Protein AF-A0A662TFU6-F1 (afdb_monomer)

Solvent-accessible surface area (backbone atoms only — not comparable to full-atom values): 12868 Å² total; per-residue (Å²): 128,84,80,65,47,38,32,38,41,35,42,31,21,65,51,46,13,45,71,91,38,74,67,38,68,37,62,70,53,51,46,50,51,31,47,53,54,47,56,49,43,68,77,38,72,54,52,43,51,40,39,29,27,38,39,29,9,38,25,53,54,37,37,59,76,36,47,31,88,71,14,56,83,51,72,62,22,49,52,31,50,54,54,26,48,51,37,34,50,53,52,53,51,57,52,47,53,44,30,43,74,62,70,41,59,65,42,80,46,66,40,50,80,25,34,36,34,66,98,53,82,42,75,76,31,58,66,59,56,51,51,39,45,74,73,69,31,27,37,32,38,43,22,38,57,22,49,21,80,88,34,58,30,38,76,42,48,38,56,56,54,47,37,56,49,40,70,74,66,62,44,84,45,77,47,80,46,59,82,59,101,68,54,71,45,76,57,95,90,39,84,42,78,54,90,75,80,52,68,70,58,47,55,54,48,57,75,70,55,71,88,73,84,89,72,54,101,74,50,48,68,64,43,46,50,51,36,49,49,56,41,49,68,70,74,110

Radius of gyration: 17.8 Å; Cα contacts (8 Å, |Δi|>4): 388; chains: 1; bounding box: 42×49×48 Å

Secondary structure (DSSP, 8-state):
----EEEEEEE-HHHHS-TTSTT---HHHHHHHHHHHHHHHHH-TTEEEEEEE--HHHHHHHHHHTTGGG---SHHHHHHHHHHHHHHHHHHHHHHHHHHHHT--EEE--GGGTEEESSSEEE--HHHHHHHHHTT-EEEEE-EEEEETTTEEEEE-HHHHHHHHHHHH--SEEEEE-SSSSEEEEETTEEEEES---HHHHHHHHHH----TTS-TT-HHHHHHHHHHHHHHHH-

Sequence (236 aa):
MRSNILKIVKLGGSVISDKSKPFSFRTKVVQRIAYEIREYLKAFPQCSLIMVHGGGSFGHPLVKEYNLQKGLADEKSLEGASLTNNAMRELCMKISKILIKAGLHVFPLQTSALFMREYGTKFIGAKIVKETISKGFIPLLHGDLILDSATGVSVLSGDEIIVHLASTFKPLETLFIVDVDGIYVNIDGKRKWLHKITLRELDNLISYMEPIEGYDVTGGMLYKLSQVRELLKICE

Structure (mmCIF, N/CA/C/O backbone):
data_AF-A0A662TFU6-F1
#
_entry.id   AF-A0A662TFU6-F1
#
loop_
_atom_site.group_PDB
_atom_site.id
_atom_site.type_symbol
_atom_site.label_atom_id
_atom_site.label_alt_id
_atom_site.label_comp_id
_atom_site.label_asym_id
_atom_site.label_entity_id
_atom_site.label_seq_id
_atom_site.pdbx_PDB_ins_code
_atom_site.Cartn_x
_atom_site.Cartn_y
_atom_site.Cartn_z
_atom_site.occupancy
_atom_site.B_iso_or_equiv
_atom_site.auth_seq_id
_atom_site.auth_comp_id
_atom_site.auth_asym_id
_atom_site.auth_atom_id
_atom_site.pdbx_PDB_model_num
ATOM 1 N N . MET A 1 1 ? -7.054 8.676 28.216 1.00 42.22 1 MET A N 1
ATOM 2 C CA . MET A 1 1 ? -7.313 8.492 26.770 1.00 42.22 1 MET A CA 1
ATOM 3 C C . MET A 1 1 ? -7.736 7.047 26.581 1.00 42.22 1 MET A C 1
ATOM 5 O O . MET A 1 1 ? -7.014 6.184 27.060 1.00 42.22 1 MET A O 1
ATOM 9 N N . ARG A 1 2 ? -8.920 6.768 26.014 1.00 45.12 2 ARG A N 1
ATOM 10 C CA . ARG A 1 2 ? -9.312 5.377 25.720 1.00 45.12 2 ARG A CA 1
ATOM 11 C C . ARG A 1 2 ? -8.257 4.787 24.779 1.00 45.12 2 ARG A C 1
ATOM 13 O O . ARG A 1 2 ? -7.846 5.468 23.844 1.00 45.12 2 ARG A O 1
ATOM 20 N N . SER A 1 3 ? -7.766 3.588 25.073 1.00 56.66 3 SER A N 1
ATOM 21 C CA . SER A 1 3 ? -6.808 2.887 24.221 1.00 56.66 3 SER A CA 1
ATOM 22 C C . SER A 1 3 ? -7.448 2.649 22.851 1.00 56.66 3 SER A C 1
ATOM 24 O O . SER A 1 3 ? -8.374 1.850 22.727 1.00 56.66 3 SER A O 1
ATOM 26 N N . ASN A 1 4 ? -6.999 3.379 21.827 1.00 82.81 4 ASN A N 1
ATOM 27 C CA . ASN A 1 4 ? -7.456 3.142 20.460 1.00 82.81 4 ASN A CA 1
ATOM 28 C C . ASN A 1 4 ? -6.895 1.805 19.972 1.00 82.81 4 ASN A C 1
ATOM 30 O O . ASN A 1 4 ? -5.685 1.584 19.996 1.00 82.81 4 ASN A O 1
ATOM 34 N N . ILE A 1 5 ? -7.779 0.921 19.513 1.00 93.81 5 ILE A N 1
ATOM 35 C CA . ILE A 1 5 ? -7.404 -0.351 18.895 1.00 93.81 5 ILE A CA 1
ATOM 36 C C . ILE A 1 5 ? -7.012 -0.058 17.450 1.00 93.81 5 ILE A C 1
ATOM 38 O O . ILE A 1 5 ? -7.870 0.252 16.624 1.00 93.81 5 ILE A O 1
ATOM 42 N N . LEU A 1 6 ? -5.723 -0.153 17.134 1.00 96.62 6 LEU A N 1
ATOM 43 C CA . LEU A 1 6 ? -5.235 0.043 15.773 1.00 96.62 6 LEU A CA 1
ATOM 44 C C . LEU A 1 6 ? -5.322 -1.259 14.972 1.00 96.62 6 LEU A C 1
ATOM 46 O O . LEU A 1 6 ? -4.864 -2.302 15.437 1.00 96.62 6 LEU A O 1
ATOM 50 N N . LYS A 1 7 ? -5.848 -1.189 13.750 1.00 97.56 7 LYS A N 1
ATOM 51 C CA . LYS A 1 7 ? -5.753 -2.266 12.754 1.00 97.56 7 LYS A CA 1
ATOM 52 C C . LYS A 1 7 ? -5.193 -1.737 11.437 1.00 97.56 7 LYS A C 1
ATOM 54 O O . LYS A 1 7 ? -5.308 -0.548 11.137 1.00 97.56 7 LYS A O 1
ATOM 59 N N . ILE A 1 8 ? -4.609 -2.623 10.637 1.00 98.19 8 ILE A N 1
ATOM 60 C CA . ILE A 1 8 ? -4.168 -2.311 9.271 1.00 98.19 8 ILE A CA 1
ATOM 61 C C . ILE A 1 8 ? -5.018 -3.102 8.282 1.00 98.19 8 ILE A C 1
ATOM 63 O O . ILE A 1 8 ? -5.228 -4.296 8.467 1.00 98.19 8 ILE A O 1
ATOM 67 N N . VAL A 1 9 ? -5.504 -2.456 7.222 1.00 98.00 9 VAL A N 1
ATOM 68 C CA . VAL A 1 9 ? -6.287 -3.113 6.164 1.00 98.00 9 VAL A CA 1
ATOM 69 C C . VAL A 1 9 ? -5.618 -2.897 4.815 1.00 98.00 9 VAL A C 1
ATOM 71 O O . VAL A 1 9 ? -5.410 -1.759 4.391 1.00 98.00 9 VAL A O 1
ATOM 74 N N . LYS A 1 10 ? -5.335 -3.992 4.109 1.00 97.44 10 LYS A N 1
ATOM 75 C CA . LYS A 1 10 ? -4.848 -3.981 2.733 1.00 97.44 10 LYS A CA 1
ATOM 76 C C . LYS A 1 10 ? -5.961 -4.265 1.741 1.00 97.44 10 LYS A C 1
ATOM 78 O O . LYS A 1 10 ? -6.572 -5.326 1.797 1.00 97.44 10 LYS A O 1
ATOM 83 N N . LEU A 1 11 ? -6.121 -3.403 0.746 1.00 97.38 11 LEU A N 1
ATOM 84 C CA . LEU A 1 11 ? -6.895 -3.694 -0.457 1.00 97.38 11 LEU A CA 1
ATOM 85 C C . LEU A 1 11 ? -5.972 -4.243 -1.550 1.00 97.38 11 LEU A C 1
ATOM 87 O O . LEU A 1 11 ? -5.126 -3.529 -2.096 1.00 97.38 11 LEU A O 1
ATOM 91 N N . GL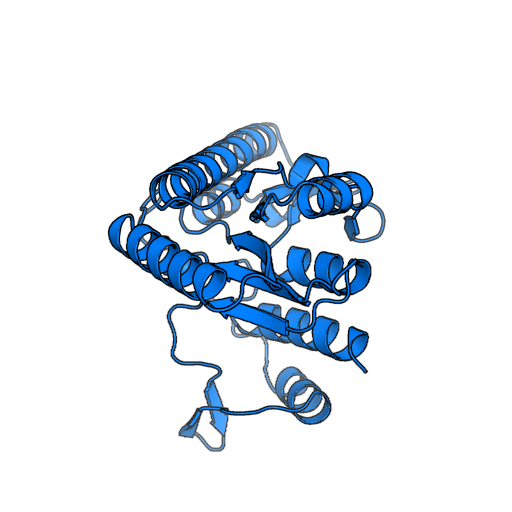Y A 1 12 ? -6.116 -5.524 -1.880 1.00 94.44 12 GLY A N 1
ATOM 92 C CA . GLY A 1 12 ? -5.386 -6.160 -2.971 1.00 94.44 12 GLY A CA 1
ATOM 93 C C . GLY A 1 12 ? -5.674 -5.494 -4.319 1.00 94.44 12 GLY A C 1
ATOM 94 O O . GLY A 1 12 ? -6.806 -5.117 -4.616 1.00 94.44 12 GLY A O 1
ATOM 95 N N . GLY A 1 13 ? -4.650 -5.380 -5.171 1.00 93.31 13 GLY A N 1
ATOM 96 C CA . GLY A 1 13 ? -4.793 -4.785 -6.506 1.00 93.31 13 GLY A CA 1
ATOM 97 C C . GLY A 1 13 ? -5.852 -5.485 -7.370 1.00 93.31 13 GLY A C 1
ATOM 98 O O . GLY A 1 13 ? -6.577 -4.825 -8.109 1.00 93.31 13 GLY A O 1
ATOM 99 N N . SER A 1 14 ? -5.979 -6.805 -7.232 1.00 91.75 14 SER A N 1
ATOM 100 C CA . SER A 1 14 ? -6.977 -7.634 -7.919 1.00 91.75 14 SER A CA 1
ATOM 101 C C . SER A 1 14 ? -8.412 -7.432 -7.412 1.00 91.75 14 SER A C 1
ATOM 103 O O . SER A 1 14 ? -9.374 -7.679 -8.135 1.00 91.75 14 SER A O 1
ATOM 105 N N . VAL A 1 15 ? -8.583 -6.929 -6.188 1.00 95.31 15 VAL A N 1
ATOM 106 C CA . VAL A 1 15 ? -9.903 -6.596 -5.629 1.00 95.31 15 VAL A CA 1
ATOM 107 C C . VAL A 1 15 ? -10.421 -5.292 -6.226 1.00 95.31 15 VAL A C 1
ATOM 109 O O . VAL A 1 15 ? -11.598 -5.185 -6.570 1.00 95.31 15 VAL A O 1
ATOM 112 N N . ILE A 1 16 ? -9.537 -4.305 -6.382 1.00 96.94 16 ILE A N 1
ATOM 113 C CA . ILE A 1 16 ? -9.880 -2.943 -6.821 1.00 96.94 16 ILE A CA 1
ATOM 114 C C . ILE A 1 16 ? -9.823 -2.751 -8.343 1.00 96.94 16 ILE A C 1
ATOM 116 O O . ILE A 1 16 ? -10.353 -1.766 -8.854 1.00 96.94 16 ILE A O 1
ATOM 120 N N . SER A 1 17 ? -9.199 -3.672 -9.080 1.00 96.25 17 SER A N 1
ATOM 121 C CA . SER A 1 17 ? -9.002 -3.581 -10.532 1.00 96.25 17 SER A CA 1
ATOM 122 C C . SER A 1 17 ? -8.881 -4.959 -11.181 1.00 96.25 17 SER A C 1
ATOM 124 O O . SER A 1 17 ? -8.678 -5.961 -10.501 1.00 96.25 17 SER A O 1
ATOM 126 N N . ASP A 1 18 ? -9.006 -5.016 -12.502 1.00 92.69 18 ASP A N 1
ATOM 127 C CA . ASP A 1 18 ? -8.740 -6.204 -13.311 1.00 92.69 18 ASP A CA 1
ATOM 128 C C . ASP A 1 18 ? -7.346 -6.086 -13.947 1.00 92.69 18 ASP A C 1
ATOM 130 O O . ASP A 1 18 ? -7.136 -5.275 -14.849 1.00 92.69 18 ASP A O 1
ATOM 134 N N . LYS A 1 19 ? -6.386 -6.901 -13.484 1.00 84.88 19 LYS A N 1
ATOM 135 C CA . LYS A 1 19 ? -4.992 -6.882 -13.971 1.00 84.88 19 LYS A CA 1
ATOM 136 C C . LYS A 1 19 ? -4.876 -7.149 -15.483 1.00 84.88 19 LYS A C 1
ATOM 138 O O . LYS A 1 19 ? -3.874 -6.748 -16.066 1.00 84.88 19 LYS A O 1
ATOM 143 N N . SER A 1 20 ? -5.869 -7.786 -16.114 1.00 88.19 20 SER A N 1
ATOM 144 C CA . SER A 1 20 ? -5.880 -8.029 -17.567 1.00 88.19 20 SER A CA 1
ATOM 145 C C . SER A 1 20 ? -6.254 -6.794 -18.394 1.00 88.19 20 SER A C 1
ATOM 147 O O . SER A 1 20 ? -6.033 -6.769 -19.602 1.00 88.19 20 SER A O 1
ATOM 149 N N . LYS A 1 21 ? -6.806 -5.758 -17.752 1.00 93.25 21 LYS A N 1
ATOM 150 C CA . LYS A 1 21 ? -7.280 -4.528 -18.393 1.00 93.25 21 LYS A CA 1
ATOM 151 C C . LYS A 1 21 ? -6.555 -3.327 -17.786 1.00 93.25 21 LYS A C 1
ATOM 153 O O . LYS A 1 21 ? -6.941 -2.892 -16.694 1.00 93.25 21 LYS A O 1
ATOM 158 N N . PRO A 1 22 ? -5.520 -2.785 -18.458 1.00 93.94 22 PRO A N 1
ATOM 159 C CA . PRO A 1 22 ? -4.793 -1.608 -17.990 1.00 93.94 22 PRO A CA 1
ATOM 160 C C . PRO A 1 22 ? -5.740 -0.479 -17.574 1.00 93.94 22 PRO A C 1
ATOM 162 O O . PRO A 1 22 ? -6.752 -0.229 -18.226 1.00 93.94 22 PRO A O 1
ATOM 165 N N . PHE A 1 23 ? -5.437 0.159 -16.444 1.00 96.00 23 PHE A N 1
ATOM 166 C CA . PHE A 1 23 ? -6.199 1.271 -15.860 1.00 96.00 23 PHE A CA 1
ATOM 167 C C . PHE A 1 23 ? -7.676 0.975 -15.525 1.00 96.00 23 PHE A C 1
ATOM 169 O O . PHE A 1 23 ? -8.443 1.891 -15.211 1.00 96.00 23 PHE A O 1
ATOM 176 N N . SER A 1 24 ? -8.091 -0.298 -15.527 1.00 97.75 24 SER A N 1
ATOM 177 C CA . SER A 1 24 ? -9.425 -0.694 -15.074 1.00 97.75 24 SER A CA 1
ATOM 178 C C . SER A 1 24 ? -9.636 -0.434 -13.580 1.00 97.75 24 SER A C 1
ATOM 180 O O . SER A 1 24 ? -8.731 -0.551 -12.759 1.00 97.75 24 SER A O 1
ATOM 182 N N . PHE A 1 25 ? -10.865 -0.095 -13.195 1.00 98.38 25 PHE A N 1
ATOM 183 C CA . PHE A 1 25 ? -11.195 0.214 -11.807 1.00 98.38 25 PHE A CA 1
ATOM 184 C C . PHE A 1 25 ? -12.580 -0.317 -11.441 1.00 98.38 25 PHE A C 1
ATOM 186 O O . PHE A 1 25 ? -13.577 -0.028 -12.104 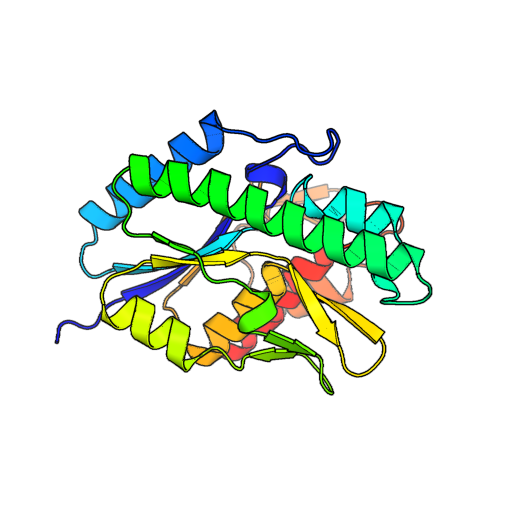1.00 98.38 25 PHE A O 1
ATOM 193 N N . ARG A 1 26 ? -12.656 -1.106 -10.368 1.00 98.31 26 ARG A N 1
ATOM 194 C CA . ARG A 1 26 ? -13.885 -1.760 -9.902 1.00 98.31 26 ARG A CA 1
ATOM 195 C C . ARG A 1 26 ? -14.648 -0.846 -8.944 1.00 98.31 26 ARG A C 1
ATOM 197 O O . ARG A 1 26 ? -14.797 -1.153 -7.764 1.00 98.31 26 ARG A O 1
ATOM 204 N N . THR A 1 27 ? -15.176 0.264 -9.460 1.00 98.25 27 THR A N 1
ATOM 205 C CA . THR A 1 27 ? -15.875 1.301 -8.672 1.00 98.25 27 THR A CA 1
ATOM 206 C C . THR A 1 27 ? -16.909 0.730 -7.698 1.00 98.25 27 THR A C 1
ATOM 208 O O . THR A 1 27 ? -16.885 1.073 -6.520 1.00 98.25 27 THR A O 1
ATOM 211 N N . LYS A 1 28 ? -17.782 -0.180 -8.159 1.00 98.38 28 LYS A N 1
ATOM 212 C CA . LYS A 1 28 ? -18.833 -0.786 -7.319 1.00 98.38 28 LYS A CA 1
ATOM 213 C C . LYS A 1 28 ? -18.261 -1.610 -6.159 1.00 98.38 28 LYS A C 1
ATOM 215 O O . LYS A 1 28 ? -18.810 -1.580 -5.063 1.00 98.38 28 LYS A O 1
ATOM 220 N N . VAL A 1 29 ? -17.148 -2.313 -6.383 1.00 98.12 29 VAL A N 1
ATOM 221 C CA . VAL A 1 29 ? -16.474 -3.109 -5.343 1.00 98.12 29 VAL A CA 1
ATOM 222 C C . VAL A 1 29 ? -15.867 -2.187 -4.290 1.00 98.12 29 VAL A C 1
ATOM 224 O O . VAL A 1 29 ? -16.095 -2.388 -3.102 1.00 98.12 29 VAL A O 1
ATOM 227 N N . VAL A 1 30 ? -15.165 -1.131 -4.714 1.00 98.50 30 VAL A N 1
ATOM 228 C CA . VAL A 1 30 ? -14.571 -0.154 -3.785 1.00 98.50 30 VAL A CA 1
ATOM 229 C C . VAL A 1 30 ? -15.652 0.591 -2.996 1.00 98.50 30 VAL A C 1
ATOM 231 O O . VAL A 1 30 ? -15.487 0.805 -1.800 1.00 98.50 30 VAL A O 1
ATOM 234 N N . GLN A 1 31 ? -16.784 0.933 -3.621 1.00 98.69 31 GLN A N 1
ATOM 235 C CA . GLN A 1 31 ? -17.938 1.531 -2.935 1.00 98.69 31 GLN A CA 1
ATOM 236 C C . GLN A 1 31 ? -18.524 0.609 -1.865 1.00 98.69 31 GLN A C 1
ATOM 238 O O . GLN A 1 31 ? -18.804 1.066 -0.757 1.00 98.69 31 GLN A O 1
ATOM 243 N N . ARG A 1 32 ? -18.684 -0.682 -2.177 1.00 98.62 32 ARG A N 1
ATOM 244 C CA . ARG A 1 32 ? -19.161 -1.676 -1.211 1.00 98.62 32 ARG A CA 1
ATOM 245 C C . ARG A 1 32 ? -18.207 -1.784 -0.019 1.00 98.62 32 ARG A C 1
ATOM 247 O O . ARG A 1 32 ? -18.647 -1.637 1.115 1.00 98.62 32 ARG A O 1
ATOM 254 N N . ILE A 1 33 ? -16.907 -1.935 -0.278 1.00 98.31 33 ILE A N 1
ATOM 255 C CA . ILE A 1 33 ? -15.868 -1.999 0.765 1.00 98.31 33 ILE A CA 1
ATOM 256 C C . ILE A 1 33 ? -15.879 -0.731 1.632 1.00 98.31 33 ILE A C 1
ATOM 258 O O . ILE A 1 33 ? -15.796 -0.814 2.853 1.00 98.31 33 ILE A O 1
ATOM 262 N N . ALA A 1 34 ? -16.021 0.450 1.025 1.00 98.56 34 ALA A N 1
ATOM 263 C CA . ALA A 1 34 ? -16.100 1.711 1.759 1.00 98.56 34 ALA A CA 1
ATOM 264 C C . ALA A 1 34 ? -17.285 1.742 2.739 1.00 98.56 34 ALA A C 1
ATOM 266 O O . ALA A 1 34 ? -17.146 2.215 3.867 1.00 98.56 34 ALA A O 1
ATOM 267 N N . TYR A 1 35 ? -18.440 1.217 2.323 1.00 98.56 35 TYR A N 1
ATOM 268 C CA . TYR A 1 35 ? -19.613 1.090 3.184 1.00 98.56 35 TYR A CA 1
ATOM 269 C C . TYR A 1 35 ? -19.375 0.088 4.322 1.00 98.56 35 TYR A C 1
ATOM 271 O O . TYR A 1 35 ? -19.637 0.411 5.476 1.00 98.56 35 TYR A O 1
ATOM 279 N N . GLU A 1 36 ? -18.826 -1.092 4.020 1.00 98.38 36 GLU A N 1
ATOM 280 C CA . GLU A 1 36 ? -18.503 -2.126 5.016 1.00 98.38 36 GLU A CA 1
ATOM 281 C C . GLU A 1 36 ? -17.541 -1.596 6.096 1.00 98.38 36 GLU A C 1
ATOM 283 O O . GLU A 1 36 ? -17.807 -1.741 7.290 1.00 98.38 36 GLU A O 1
ATOM 288 N N . ILE A 1 37 ? -16.471 -0.898 5.694 1.00 98.00 37 ILE A N 1
ATOM 289 C CA . ILE A 1 37 ? -15.511 -0.275 6.622 1.00 98.00 37 ILE A CA 1
ATOM 290 C C . ILE A 1 37 ? -16.196 0.779 7.495 1.00 98.00 37 ILE A C 1
ATOM 292 O O . ILE A 1 37 ? -15.937 0.858 8.696 1.00 98.00 37 ILE A O 1
ATOM 296 N N . ARG A 1 38 ? -17.082 1.593 6.917 1.00 98.06 38 ARG A N 1
ATOM 297 C CA . ARG A 1 38 ? -17.813 2.618 7.666 1.00 98.06 38 ARG A CA 1
ATOM 298 C C . ARG A 1 38 ? -18.723 2.014 8.724 1.00 98.06 38 ARG A C 1
ATOM 300 O O . ARG A 1 38 ? -18.719 2.490 9.854 1.00 98.06 38 ARG A O 1
ATOM 307 N N . GLU A 1 39 ? -19.512 1.005 8.370 1.00 98.38 39 GLU A N 1
ATOM 308 C CA . GLU A 1 39 ? -20.402 0.353 9.335 1.00 98.38 39 GLU A CA 1
ATOM 309 C C . GLU A 1 39 ? -19.600 -0.341 10.443 1.00 98.38 39 GLU A C 1
ATOM 311 O O . GLU A 1 39 ? -19.955 -0.218 11.614 1.00 98.38 39 GLU A O 1
ATOM 316 N N . TYR A 1 40 ? -18.458 -0.952 10.110 1.00 96.88 40 TYR A N 1
ATOM 317 C CA . TYR A 1 40 ? -17.529 -1.482 11.109 1.00 96.88 40 TYR A CA 1
ATOM 318 C C . TYR A 1 40 ? -17.026 -0.390 12.069 1.00 96.88 40 TYR A C 1
ATOM 320 O O . TYR A 1 40 ? -17.116 -0.550 13.283 1.00 96.88 40 TYR A O 1
ATOM 328 N N . LEU A 1 41 ? -16.549 0.751 11.563 1.00 96.31 41 LEU A N 1
ATOM 329 C CA . LEU A 1 41 ? -16.054 1.841 12.416 1.00 96.31 41 LEU A CA 1
ATOM 330 C C . LEU A 1 41 ? -17.147 2.494 13.270 1.00 96.31 41 LEU A C 1
ATOM 332 O O . LEU A 1 41 ? -16.862 2.944 14.377 1.00 96.31 41 LEU A O 1
ATOM 336 N N . LYS A 1 42 ? -18.398 2.516 12.796 1.00 96.19 42 LYS A N 1
ATOM 337 C CA . LYS A 1 42 ? -19.545 2.938 13.614 1.00 96.19 42 LYS A CA 1
ATOM 338 C C . LYS A 1 42 ? -19.818 1.966 14.761 1.00 96.19 42 LYS A C 1
ATOM 340 O O . LYS A 1 42 ? -20.105 2.411 15.867 1.00 96.19 42 LYS A O 1
ATOM 345 N N . ALA A 1 43 ? -19.738 0.661 14.500 1.00 97.06 43 ALA A N 1
ATOM 346 C CA . ALA A 1 43 ? -19.941 -0.371 15.514 1.00 97.06 43 ALA A CA 1
ATOM 347 C C . ALA A 1 43 ? -18.782 -0.440 16.528 1.00 97.06 43 ALA A C 1
ATOM 349 O O . ALA A 1 43 ? -19.000 -0.777 17.691 1.00 97.06 43 ALA A O 1
ATOM 350 N N . PHE A 1 44 ? -17.565 -0.084 16.106 1.00 95.62 44 PHE A N 1
ATOM 351 C CA . PHE A 1 44 ? -16.346 -0.126 16.918 1.00 95.62 44 PHE A CA 1
ATOM 352 C C . PHE A 1 44 ? -15.637 1.243 16.952 1.00 95.62 44 PHE A C 1
ATOM 354 O O . PHE A 1 44 ? -14.548 1.385 16.389 1.00 95.62 44 PHE A O 1
ATOM 361 N N . PRO A 1 45 ? -16.205 2.259 17.630 1.00 92.94 45 PRO A N 1
ATOM 362 C CA . PRO A 1 45 ? -15.700 3.638 17.604 1.00 92.94 45 PRO A CA 1
ATOM 363 C C . PRO A 1 45 ? -14.317 3.829 18.252 1.00 92.94 45 PRO A C 1
ATOM 365 O O . PRO A 1 45 ? -13.669 4.849 18.041 1.00 92.94 45 PRO A O 1
ATOM 368 N N . GLN A 1 46 ? -13.849 2.864 19.045 1.00 93.62 46 GLN A N 1
ATOM 369 C CA . GLN A 1 46 ? -12.490 2.817 19.596 1.00 93.62 46 GLN A CA 1
ATOM 370 C C . GLN A 1 46 ? -11.445 2.312 18.590 1.00 93.62 46 GLN A C 1
ATOM 372 O O . GLN A 1 46 ? -10.254 2.279 18.902 1.00 93.62 46 GLN A O 1
ATOM 377 N N . CYS A 1 47 ? -11.869 1.836 17.416 1.00 95.31 47 CYS A N 1
ATOM 378 C CA . CYS A 1 47 ? -10.969 1.311 16.404 1.00 95.31 47 CYS A CA 1
ATOM 379 C C . CYS A 1 47 ? -10.434 2.440 15.514 1.00 95.31 47 CYS A C 1
ATOM 381 O O . CYS A 1 47 ? -11.181 3.276 15.016 1.00 95.31 47 CYS A O 1
ATOM 383 N N . SER A 1 48 ? -9.124 2.445 15.291 1.00 95.38 48 SER A N 1
ATOM 384 C CA . SER A 1 48 ? -8.457 3.259 14.274 1.00 95.38 48 SER A CA 1
ATOM 385 C C . SER A 1 48 ? -7.899 2.353 13.186 1.00 95.38 48 SER A C 1
ATOM 387 O O . SER A 1 48 ? -7.486 1.226 13.466 1.00 95.38 48 SER A O 1
ATOM 389 N N . LEU A 1 49 ? -7.854 2.849 11.950 1.00 97.38 49 LEU A N 1
ATOM 390 C CA . LEU A 1 49 ? -7.347 2.096 10.805 1.00 97.38 49 LEU A CA 1
ATOM 391 C C . LEU A 1 49 ? -6.179 2.820 10.150 1.00 97.38 49 LEU A C 1
ATOM 393 O O . LEU A 1 49 ? -6.205 4.040 10.009 1.00 97.38 49 LEU A O 1
ATOM 397 N N . ILE A 1 50 ? -5.211 2.045 9.670 1.00 98.56 50 ILE A N 1
ATOM 398 C CA . ILE A 1 50 ? -4.358 2.433 8.544 1.00 98.56 50 ILE A CA 1
ATOM 399 C C . ILE A 1 50 ? -4.801 1.606 7.342 1.00 98.56 50 ILE A C 1
ATOM 401 O O . ILE A 1 50 ? -4.965 0.389 7.442 1.00 98.56 50 ILE A O 1
ATOM 405 N N . MET A 1 51 ? -4.997 2.255 6.200 1.00 98.75 51 MET A N 1
ATOM 406 C CA . MET A 1 51 ? -5.364 1.589 4.957 1.00 98.75 51 MET A CA 1
ATOM 407 C C . MET A 1 51 ? -4.193 1.602 3.978 1.00 98.75 51 MET A C 1
ATOM 409 O O . MET A 1 51 ? -3.511 2.612 3.814 1.00 98.75 51 MET A O 1
ATOM 413 N N . VAL A 1 52 ? -3.988 0.483 3.291 1.00 98.75 52 VAL A N 1
ATOM 414 C CA . VAL A 1 52 ? -3.001 0.337 2.215 1.00 98.75 52 VAL A CA 1
ATOM 415 C C . VAL A 1 52 ? -3.700 -0.260 1.001 1.00 98.75 52 VAL A C 1
ATOM 417 O O . VAL A 1 52 ? -4.498 -1.181 1.152 1.00 98.75 52 VAL A O 1
ATOM 420 N N . HIS A 1 53 ? -3.410 0.195 -0.215 1.00 98.31 53 HIS A N 1
ATOM 421 C CA . HIS A 1 53 ? -3.870 -0.504 -1.421 1.00 98.31 53 HIS A CA 1
ATOM 422 C C . HIS A 1 53 ? -2.728 -0.909 -2.357 1.00 98.31 53 HIS A C 1
ATOM 424 O O . HIS A 1 53 ? -1.667 -0.292 -2.404 1.00 98.31 53 HIS A O 1
ATOM 430 N N . GLY A 1 54 ? -2.929 -1.990 -3.111 1.00 96.25 54 GLY A N 1
ATOM 431 C CA . GLY A 1 54 ? -1.996 -2.414 -4.157 1.00 96.25 54 GLY A CA 1
ATOM 432 C C . GLY A 1 54 ? -2.059 -1.529 -5.407 1.00 96.25 54 GLY A C 1
ATOM 433 O O . GLY A 1 54 ? -2.967 -0.714 -5.560 1.00 96.25 54 GLY A O 1
ATOM 434 N N . GLY A 1 55 ? -1.119 -1.738 -6.335 1.00 94.56 55 GLY A N 1
ATOM 435 C CA . GLY A 1 55 ? -1.052 -0.964 -7.582 1.00 94.56 55 GLY A CA 1
ATOM 436 C C . GLY A 1 55 ? -2.036 -1.370 -8.676 1.00 94.56 55 GLY A C 1
ATOM 437 O O . GLY A 1 55 ? -2.267 -0.604 -9.607 1.00 94.56 55 GLY A O 1
ATOM 438 N N . GLY A 1 56 ? -2.631 -2.563 -8.570 1.00 93.81 56 GLY A N 1
ATOM 439 C CA . GLY A 1 56 ? -3.651 -3.029 -9.512 1.00 93.81 56 GLY A CA 1
ATOM 440 C C . GLY A 1 56 ? -3.216 -2.926 -10.978 1.00 93.81 56 GLY A C 1
ATOM 441 O O . GLY A 1 56 ? -2.029 -3.014 -11.291 1.00 93.81 56 GLY A O 1
ATOM 442 N N . SER A 1 57 ? -4.169 -2.695 -11.869 1.00 95.06 57 SER A N 1
ATOM 443 C CA . SER A 1 57 ? -3.919 -2.446 -13.291 1.00 95.06 57 SER A CA 1
ATOM 444 C C . SER A 1 57 ? -3.397 -1.037 -13.603 1.00 95.06 57 SER A C 1
ATOM 446 O O . SER A 1 57 ? -3.349 -0.675 -14.771 1.00 95.06 57 SER A O 1
ATOM 448 N N . PHE A 1 58 ? -3.044 -0.228 -12.599 1.00 97.44 58 PHE A N 1
ATOM 449 C CA . PHE A 1 58 ? -2.455 1.103 -12.794 1.00 97.44 58 PHE A CA 1
ATOM 450 C C . PHE A 1 58 ? -0.928 1.027 -12.744 1.00 97.44 58 PHE A C 1
ATOM 452 O O . PHE A 1 58 ? -0.263 1.473 -13.669 1.00 97.44 58 PHE A O 1
ATOM 459 N N . GLY A 1 59 ? -0.376 0.401 -11.700 1.00 95.50 59 GLY A N 1
ATOM 460 C CA . GLY A 1 59 ? 1.074 0.268 -11.543 1.00 95.50 59 GLY A CA 1
ATOM 461 C C . GLY A 1 59 ? 1.682 -0.877 -12.357 1.00 95.50 59 GLY A C 1
ATOM 462 O O . GLY A 1 59 ? 2.675 -0.679 -13.047 1.00 95.50 59 GLY A O 1
ATOM 463 N N . HIS A 1 60 ? 1.093 -2.082 -12.304 1.00 93.31 60 HIS A N 1
ATOM 464 C CA . HIS A 1 60 ? 1.726 -3.279 -12.885 1.00 93.31 60 HIS A CA 1
ATOM 465 C C . HIS A 1 60 ? 1.987 -3.183 -14.398 1.00 93.31 60 HIS A C 1
ATOM 467 O O . HIS A 1 60 ? 3.066 -3.612 -14.808 1.00 93.31 60 HIS A O 1
ATOM 473 N N . PRO A 1 61 ? 1.062 -2.657 -15.232 1.00 95.38 61 PRO A N 1
ATOM 474 C CA . PRO A 1 61 ? 1.323 -2.535 -16.664 1.00 95.38 61 PRO A CA 1
ATOM 475 C C . PRO A 1 61 ? 2.528 -1.641 -16.956 1.00 95.38 61 PRO A C 1
ATOM 477 O O . PRO A 1 61 ? 3.420 -2.075 -17.673 1.00 95.38 61 PRO A O 1
ATOM 480 N N . LEU A 1 62 ? 2.609 -0.471 -16.314 1.00 96.69 62 LEU A N 1
ATOM 481 C CA . LEU A 1 62 ? 3.691 0.494 -16.527 1.00 96.69 62 LEU A CA 1
ATOM 482 C C . LEU A 1 62 ? 5.037 -0.020 -16.000 1.00 96.69 62 LEU A C 1
ATOM 484 O O . LEU A 1 62 ? 6.043 0.049 -16.698 1.00 96.69 62 LEU A O 1
ATOM 488 N N . VAL A 1 63 ? 5.057 -0.635 -14.811 1.00 95.81 63 VAL A N 1
ATOM 489 C CA . VAL A 1 63 ? 6.273 -1.273 -14.271 1.00 95.81 63 VAL A CA 1
ATOM 490 C C . VAL A 1 63 ? 6.815 -2.339 -15.224 1.00 95.81 63 VAL A C 1
ATOM 492 O O . VAL A 1 63 ? 8.030 -2.457 -15.382 1.00 95.81 63 VAL A O 1
ATOM 495 N N . LYS A 1 64 ? 5.928 -3.118 -15.857 1.00 94.38 64 LYS A N 1
ATOM 496 C CA . LYS A 1 64 ? 6.313 -4.153 -16.822 1.00 94.38 64 LYS A CA 1
ATOM 497 C C . LYS A 1 64 ? 6.781 -3.548 -18.146 1.00 94.38 64 LYS A C 1
ATOM 499 O O . LYS A 1 64 ? 7.818 -3.960 -18.650 1.00 94.38 64 LYS A O 1
ATOM 504 N N . GLU A 1 65 ? 6.024 -2.602 -18.692 1.00 95.44 65 GLU A N 1
ATOM 505 C CA . GLU A 1 65 ? 6.293 -1.943 -19.976 1.00 95.44 65 GLU A CA 1
ATOM 506 C C . GLU A 1 65 ? 7.645 -1.226 -19.982 1.00 95.44 65 GLU A C 1
ATOM 508 O O . GLU A 1 65 ? 8.436 -1.410 -20.903 1.00 95.44 65 GLU A O 1
ATOM 513 N N . TYR A 1 66 ? 7.946 -0.496 -18.909 1.00 96.94 66 TYR A N 1
ATOM 514 C CA . TYR A 1 66 ? 9.182 0.274 -18.766 1.00 96.94 66 TYR A CA 1
ATOM 515 C C . TYR A 1 66 ? 10.284 -0.473 -17.999 1.00 96.94 66 TYR A C 1
ATOM 517 O O . TYR A 1 66 ? 11.313 0.109 -17.669 1.00 96.94 66 TYR A O 1
ATOM 525 N N . ASN A 1 67 ? 10.081 -1.764 -17.706 1.00 95.31 67 ASN A N 1
ATOM 526 C CA . ASN A 1 67 ? 11.048 -2.636 -17.031 1.00 95.31 67 ASN A CA 1
ATOM 527 C C . ASN A 1 67 ? 11.606 -2.055 -15.705 1.00 95.31 67 ASN A C 1
ATOM 529 O O . ASN A 1 67 ? 12.764 -2.265 -15.339 1.00 95.31 67 ASN A O 1
ATOM 533 N N . LEU A 1 68 ? 10.750 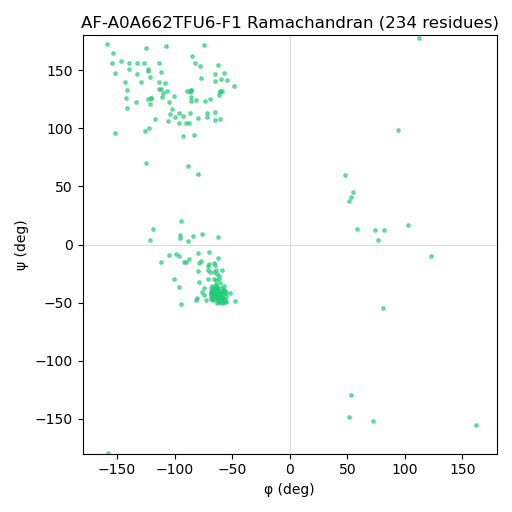-1.371 -14.940 1.00 96.38 68 LEU A N 1
ATOM 534 C CA . LEU A 1 68 ? 11.120 -0.634 -13.720 1.00 96.38 68 LEU A CA 1
ATOM 535 C C . LEU A 1 68 ? 11.504 -1.543 -12.544 1.00 96.38 68 LEU A C 1
ATOM 537 O O . LEU A 1 68 ? 11.977 -1.066 -11.518 1.00 96.38 68 LEU A O 1
ATOM 541 N N . GLN A 1 69 ? 11.349 -2.861 -12.695 1.00 90.56 69 GLN A N 1
ATOM 542 C CA . GLN A 1 69 ? 11.892 -3.847 -11.755 1.00 90.56 69 GLN A CA 1
ATOM 543 C C . GLN A 1 69 ? 13.427 -3.826 -11.707 1.00 90.56 69 GLN A C 1
ATOM 545 O O . GLN A 1 69 ? 14.012 -4.276 -10.727 1.00 90.56 69 GLN A O 1
ATOM 550 N N . LYS A 1 70 ? 14.082 -3.313 -12.759 1.00 92.06 70 LYS A N 1
ATOM 551 C CA . LYS A 1 70 ? 15.539 -3.123 -12.810 1.00 92.06 70 LYS A CA 1
ATOM 552 C C . LYS A 1 70 ? 15.972 -1.704 -12.407 1.00 92.06 70 LYS A C 1
ATOM 554 O O . LYS A 1 70 ? 17.152 -1.390 -12.516 1.00 92.06 70 LYS A O 1
ATOM 559 N N . GLY A 1 71 ? 15.033 -0.870 -11.957 1.00 95.50 71 GLY A N 1
ATOM 560 C CA . GLY A 1 71 ? 15.243 0.546 -11.665 1.00 95.50 71 GLY A CA 1
ATOM 561 C C . GLY A 1 71 ? 15.410 1.415 -12.909 1.00 95.50 71 GLY A C 1
ATOM 562 O O . GLY A 1 71 ? 14.852 1.114 -13.965 1.00 95.50 71 GLY A O 1
ATOM 563 N N . LEU A 1 72 ? 16.144 2.520 -12.763 1.00 97.00 72 LEU A N 1
ATOM 564 C CA . LEU A 1 72 ? 16.407 3.489 -13.823 1.00 97.00 72 LEU A CA 1
ATOM 565 C C . LEU A 1 72 ? 17.644 3.079 -14.630 1.00 97.00 72 LEU A C 1
ATOM 567 O O . LEU A 1 72 ? 18.773 3.236 -14.171 1.00 97.00 72 LEU A O 1
ATOM 571 N N . ALA A 1 73 ? 17.426 2.562 -15.836 1.00 93.56 73 ALA A N 1
ATOM 572 C CA . ALA A 1 73 ? 18.488 2.147 -16.753 1.00 93.56 73 ALA A CA 1
ATOM 573 C C . ALA A 1 73 ? 18.769 3.180 -17.860 1.00 93.56 73 ALA A C 1
ATOM 575 O O . ALA A 1 73 ? 19.891 3.267 -18.352 1.00 93.56 73 ALA A O 1
ATOM 576 N N . ASP A 1 74 ? 17.753 3.943 -18.263 1.00 94.75 74 ASP A N 1
ATOM 577 C CA . ASP A 1 74 ? 17.792 4.903 -19.370 1.00 94.75 74 ASP A CA 1
ATOM 578 C C . ASP A 1 74 ? 16.689 5.979 -19.247 1.00 94.75 74 ASP A C 1
ATOM 580 O O . ASP A 1 74 ? 15.879 5.978 -18.314 1.00 94.75 74 ASP A O 1
ATOM 584 N N . GLU A 1 75 ? 16.628 6.904 -20.206 1.00 95.62 75 GLU A N 1
ATOM 585 C CA . GLU A 1 75 ? 15.608 7.962 -20.247 1.00 95.62 75 GLU A CA 1
ATOM 586 C C . GLU A 1 75 ? 14.172 7.409 -20.331 1.00 95.62 75 GLU A C 1
ATOM 588 O O . GLU A 1 75 ? 13.261 7.964 -19.716 1.00 95.62 75 GLU A O 1
ATOM 593 N N . LYS A 1 76 ? 13.960 6.266 -20.998 1.00 96.75 76 LYS A N 1
ATOM 594 C CA . LYS A 1 76 ? 12.637 5.626 -21.067 1.00 96.75 76 LYS A CA 1
ATOM 595 C C . LYS A 1 76 ? 12.194 5.124 -19.700 1.00 96.75 76 LYS A C 1
ATOM 597 O O . LYS A 1 76 ? 11.043 5.308 -19.323 1.00 96.75 76 LYS A O 1
ATOM 602 N N . SER A 1 77 ? 13.087 4.512 -18.928 1.00 97.06 77 SER A N 1
ATOM 603 C CA . SER A 1 77 ? 12.774 4.088 -17.560 1.00 97.06 77 SER A CA 1
ATOM 604 C C . SER A 1 77 ? 12.476 5.280 -16.640 1.00 97.06 77 SER A C 1
ATOM 606 O O . SER A 1 77 ? 11.628 5.172 -15.756 1.00 97.06 77 SER A O 1
ATOM 608 N N . LEU A 1 78 ? 13.088 6.445 -16.888 1.00 97.62 78 LEU A N 1
ATOM 609 C CA . LEU A 1 78 ? 12.769 7.684 -16.175 1.00 97.62 78 LEU A CA 1
ATOM 610 C C . LEU A 1 78 ? 11.358 8.192 -16.519 1.00 97.62 78 LEU A C 1
ATOM 612 O O . LEU A 1 78 ? 10.586 8.526 -15.616 1.00 97.62 78 LEU A O 1
ATOM 616 N N . GLU A 1 79 ? 10.992 8.187 -17.802 1.00 98.00 79 GLU A N 1
ATOM 617 C CA . GLU A 1 79 ? 9.627 8.478 -18.262 1.00 98.00 79 GLU A CA 1
ATOM 618 C C . GLU A 1 79 ? 8.615 7.513 -17.625 1.00 98.00 79 GLU A C 1
ATOM 620 O O . GLU A 1 79 ? 7.641 7.937 -16.997 1.00 98.00 79 GLU A O 1
ATOM 625 N N . GLY A 1 80 ? 8.891 6.210 -17.698 1.00 98.12 80 GLY A N 1
ATOM 626 C CA . GLY A 1 80 ? 8.069 5.158 -17.111 1.00 98.12 80 GLY A CA 1
ATOM 627 C C . GLY A 1 80 ? 7.879 5.307 -15.607 1.00 98.12 80 GLY A C 1
ATOM 628 O O . GLY A 1 80 ? 6.775 5.095 -15.097 1.00 98.12 80 GLY A O 1
ATOM 629 N N . ALA A 1 81 ? 8.925 5.711 -14.884 1.00 98.12 81 ALA A N 1
ATOM 630 C CA . ALA A 1 81 ? 8.842 5.982 -13.455 1.00 98.12 81 ALA A CA 1
ATOM 631 C C . ALA A 1 81 ? 7.908 7.161 -13.150 1.00 98.12 81 ALA A C 1
ATOM 633 O O . ALA A 1 81 ? 7.064 7.061 -12.253 1.00 98.12 81 ALA A O 1
ATOM 634 N N . SER A 1 82 ? 7.996 8.241 -13.932 1.00 98.12 82 SER A N 1
ATOM 635 C CA . SER A 1 82 ? 7.101 9.399 -13.820 1.00 98.12 82 SER A CA 1
ATOM 636 C C . SER A 1 82 ? 5.638 9.013 -14.077 1.00 98.12 82 SER A C 1
ATOM 638 O O . SER A 1 82 ? 4.760 9.279 -13.247 1.00 98.12 82 SER A O 1
ATOM 640 N N . LEU A 1 83 ? 5.378 8.295 -15.175 1.00 98.38 83 LEU A N 1
ATOM 641 C CA . LEU A 1 83 ? 4.041 7.813 -15.538 1.00 98.38 83 LEU A CA 1
ATOM 642 C C . LEU A 1 83 ? 3.467 6.871 -14.478 1.00 98.38 83 LEU A C 1
ATOM 644 O O . LEU A 1 83 ? 2.306 7.007 -14.089 1.00 98.38 83 LEU A O 1
ATOM 648 N N . THR A 1 84 ? 4.284 5.949 -13.966 1.00 98.25 84 THR A N 1
ATOM 649 C CA . THR A 1 84 ? 3.876 5.002 -12.921 1.00 98.25 84 THR A CA 1
ATOM 650 C C . THR A 1 84 ? 3.503 5.727 -11.635 1.00 98.25 84 THR A C 1
ATOM 652 O O . THR A 1 84 ? 2.441 5.458 -11.070 1.00 98.25 84 THR A O 1
ATOM 655 N N . ASN A 1 85 ? 4.330 6.672 -11.176 1.00 97.81 85 ASN A N 1
ATOM 656 C CA . ASN A 1 85 ? 4.036 7.431 -9.963 1.00 97.81 85 ASN A CA 1
ATOM 657 C C . ASN A 1 85 ? 2.734 8.238 -10.103 1.00 97.81 85 ASN A C 1
ATOM 659 O O . ASN A 1 85 ? 1.904 8.240 -9.189 1.00 97.81 85 ASN A O 1
ATOM 663 N N . ASN A 1 86 ? 2.506 8.864 -11.263 1.00 98.19 86 ASN A N 1
ATOM 664 C CA . ASN A 1 86 ? 1.262 9.585 -11.521 1.00 98.19 86 ASN A CA 1
ATOM 665 C C . ASN A 1 86 ? 0.042 8.646 -11.582 1.00 98.19 86 ASN A C 1
ATOM 667 O O . ASN A 1 86 ? -0.969 8.912 -10.934 1.00 98.19 86 ASN A O 1
ATOM 671 N N . ALA A 1 87 ? 0.143 7.501 -12.261 1.00 98.31 87 ALA A N 1
ATOM 672 C CA . ALA A 1 87 ? -0.933 6.506 -12.313 1.00 98.31 87 ALA A CA 1
ATOM 673 C C . ALA A 1 87 ? -1.302 5.970 -10.916 1.00 98.31 87 ALA A C 1
ATOM 675 O O . ALA A 1 87 ? -2.478 5.757 -10.605 1.00 98.31 87 ALA A O 1
ATOM 676 N N . MET A 1 88 ? -0.307 5.791 -10.044 1.00 98.31 88 MET A N 1
ATOM 677 C CA . MET A 1 88 ? -0.524 5.392 -8.653 1.00 98.31 88 MET A CA 1
ATOM 678 C C . MET A 1 88 ? -1.234 6.474 -7.835 1.00 98.31 88 MET A C 1
ATOM 680 O O . MET A 1 88 ? -2.168 6.157 -7.089 1.00 98.31 88 MET A O 1
ATOM 684 N N . ARG A 1 89 ? -0.875 7.751 -8.028 1.00 98.19 89 ARG A N 1
ATOM 685 C CA . ARG A 1 89 ? -1.602 8.895 -7.448 1.00 98.19 89 ARG A CA 1
ATOM 686 C C . ARG A 1 89 ? -3.050 8.935 -7.911 1.00 98.19 89 ARG A C 1
ATOM 688 O O . ARG A 1 89 ? -3.950 9.101 -7.089 1.00 98.19 89 ARG A O 1
ATOM 695 N N . GLU A 1 90 ? -3.300 8.737 -9.200 1.00 98.38 90 GLU A N 1
ATOM 696 C CA . GLU A 1 90 ? -4.656 8.709 -9.749 1.00 98.38 90 GLU A CA 1
ATOM 697 C C . GLU A 1 90 ? -5.510 7.594 -9.137 1.00 98.38 90 GLU A C 1
ATOM 699 O O . GLU A 1 90 ? -6.662 7.836 -8.760 1.00 98.38 90 GLU A O 1
ATOM 704 N N . LEU A 1 91 ? -4.959 6.384 -8.996 1.00 98.50 91 LEU A N 1
ATOM 705 C CA . LEU A 1 91 ? -5.652 5.274 -8.340 1.00 98.50 91 LEU A CA 1
ATOM 706 C C . LEU A 1 91 ? -5.975 5.603 -6.876 1.00 98.50 91 LEU A C 1
ATOM 708 O O . LEU A 1 91 ? -7.118 5.419 -6.446 1.00 98.50 91 LEU A O 1
ATOM 712 N N . CYS A 1 92 ? -5.006 6.142 -6.133 1.00 98.62 92 CYS A N 1
ATOM 713 C CA . CYS A 1 92 ? -5.201 6.563 -4.745 1.00 98.62 92 CYS A CA 1
ATOM 714 C C . CYS A 1 92 ? -6.296 7.630 -4.628 1.00 98.62 92 CYS A C 1
ATOM 716 O O . CYS A 1 92 ? -7.197 7.513 -3.797 1.00 98.62 92 CYS A O 1
ATOM 718 N N . MET A 1 93 ? -6.306 8.617 -5.527 1.00 98.38 93 MET A N 1
ATOM 719 C CA . MET A 1 93 ? -7.338 9.655 -5.573 1.00 98.38 93 MET A CA 1
ATOM 720 C C . MET A 1 93 ? -8.727 9.108 -5.915 1.00 98.38 93 MET A C 1
ATOM 722 O O . MET A 1 93 ? -9.723 9.569 -5.353 1.00 98.38 93 MET A O 1
ATOM 726 N N . LYS A 1 94 ? -8.836 8.121 -6.813 1.00 98.69 94 LYS A N 1
ATOM 727 C CA . LYS A 1 94 ? -10.117 7.448 -7.109 1.00 98.69 94 LYS A CA 1
ATOM 728 C C . LYS A 1 94 ? -10.664 6.734 -5.872 1.00 98.69 94 LYS A C 1
ATOM 730 O O . LYS A 1 94 ? -11.849 6.866 -5.563 1.00 98.69 94 LYS A O 1
ATOM 735 N N . ILE A 1 95 ? -9.806 6.010 -5.155 1.00 98.75 95 ILE A N 1
ATOM 736 C CA . ILE A 1 95 ? -10.175 5.291 -3.930 1.00 98.75 95 ILE A CA 1
ATOM 737 C C . ILE A 1 95 ? -10.537 6.276 -2.813 1.00 98.75 95 ILE A C 1
ATOM 739 O O . ILE A 1 95 ? -11.597 6.131 -2.204 1.00 98.75 95 ILE A O 1
ATOM 743 N N . SER A 1 96 ? -9.720 7.308 -2.582 1.00 98.69 96 SER A N 1
ATOM 744 C CA . SER A 1 96 ? -9.952 8.287 -1.515 1.00 98.69 96 SER A CA 1
ATOM 745 C C . SER A 1 96 ? -11.280 9.015 -1.693 1.00 98.69 96 SER A C 1
ATOM 747 O O . SER A 1 96 ? -12.054 9.100 -0.745 1.00 98.69 96 SER A O 1
ATOM 749 N N . LYS A 1 97 ? -11.619 9.437 -2.919 1.00 98.81 97 LYS A N 1
ATOM 750 C CA . LYS A 1 97 ? -12.912 10.070 -3.227 1.00 98.81 97 LYS A CA 1
ATOM 751 C C . LYS A 1 97 ? -14.095 9.178 -2.858 1.00 98.81 97 LYS A C 1
ATOM 753 O O . LYS A 1 97 ? -15.087 9.675 -2.329 1.00 98.81 97 LYS A O 1
ATOM 758 N N . ILE A 1 98 ? -14.007 7.874 -3.121 1.00 98.88 98 ILE A N 1
ATOM 759 C CA . ILE A 1 98 ? -15.070 6.923 -2.767 1.00 98.88 98 ILE A CA 1
ATOM 760 C C . ILE A 1 98 ? -15.174 6.754 -1.250 1.00 98.88 98 ILE A C 1
ATOM 762 O O . ILE A 1 98 ? -16.282 6.797 -0.718 1.00 98.88 98 ILE A O 1
ATOM 766 N N . LEU A 1 99 ? -14.044 6.600 -0.558 1.00 98.75 99 LEU A N 1
ATOM 767 C CA . LEU A 1 99 ? -14.011 6.451 0.900 1.00 98.75 99 LEU A CA 1
ATOM 768 C C . LEU A 1 99 ? -14.557 7.711 1.599 1.00 98.75 99 LEU A C 1
ATOM 770 O O . LEU A 1 99 ? -15.431 7.600 2.458 1.00 98.75 99 LEU A O 1
ATOM 774 N N . ILE A 1 100 ? -14.138 8.905 1.165 1.00 98.75 100 ILE A N 1
ATOM 775 C CA . ILE A 1 100 ? -14.653 10.191 1.667 1.00 98.75 100 ILE A CA 1
ATOM 776 C C . ILE A 1 100 ? -16.157 10.298 1.419 1.00 98.75 100 ILE A C 1
ATOM 778 O O . ILE A 1 100 ? -16.907 10.614 2.338 1.00 98.75 100 ILE A O 1
ATOM 782 N N . LYS A 1 101 ? -16.628 9.975 0.206 1.00 98.62 101 LYS A N 1
ATOM 783 C CA . LYS A 1 101 ? -18.063 10.000 -0.120 1.00 98.62 101 LYS A CA 1
ATOM 784 C C . LYS A 1 101 ? -18.879 9.027 0.736 1.00 98.62 101 LYS A C 1
ATOM 786 O O . LYS A 1 101 ? -20.049 9.289 0.999 1.00 98.62 101 LYS A O 1
ATOM 791 N N . ALA A 1 102 ? -18.287 7.918 1.179 1.00 98.44 102 ALA A N 1
ATOM 792 C CA . ALA A 1 102 ? -18.940 7.006 2.111 1.00 98.44 102 ALA A CA 1
ATOM 793 C C . ALA A 1 102 ? -19.057 7.594 3.530 1.00 98.44 102 ALA A C 1
ATOM 795 O O . ALA A 1 102 ? -19.909 7.134 4.288 1.00 98.44 102 ALA A O 1
ATOM 796 N N . GLY A 1 103 ? -18.270 8.618 3.871 1.00 98.06 103 GLY A N 1
ATOM 797 C CA . GLY A 1 103 ? -18.208 9.241 5.196 1.00 98.06 103 GLY A CA 1
ATOM 798 C C . GLY A 1 103 ? -16.981 8.830 6.013 1.00 98.06 103 GLY A C 1
ATOM 799 O O . GLY A 1 103 ? -16.986 8.989 7.229 1.00 98.06 103 GLY A O 1
ATOM 800 N N . LEU A 1 104 ? -15.949 8.263 5.379 1.00 98.50 104 LEU A N 1
ATOM 801 C CA . LEU A 1 104 ? -14.689 7.925 6.041 1.00 98.50 104 LEU A CA 1
ATOM 802 C C . LEU A 1 104 ? -13.721 9.110 5.984 1.00 98.50 104 LEU A C 1
ATOM 804 O O . LEU A 1 104 ? -13.464 9.660 4.913 1.00 98.50 104 LEU A O 1
ATOM 808 N N . HIS A 1 105 ? -13.117 9.457 7.120 1.00 97.69 105 HIS A N 1
ATOM 809 C CA . HIS A 1 105 ? -12.107 10.516 7.219 1.00 97.69 105 HIS A CA 1
ATOM 810 C C . HIS A 1 105 ? -10.728 10.026 6.750 1.00 97.69 105 HIS A C 1
ATOM 812 O O . HIS A 1 105 ? -9.777 9.971 7.527 1.00 97.69 105 HIS A O 1
ATOM 818 N N . VAL A 1 106 ? -10.611 9.605 5.489 1.00 98.31 106 VAL A N 1
ATOM 819 C CA . VAL A 1 106 ? -9.329 9.141 4.940 1.00 98.31 106 VAL A CA 1
ATOM 820 C C . VAL A 1 106 ? -8.403 10.302 4.600 1.00 98.31 106 VAL A C 1
ATOM 822 O O . VAL A 1 106 ? -8.839 11.339 4.103 1.00 98.31 106 VAL A O 1
ATOM 825 N N . PHE A 1 107 ? -7.111 10.097 4.827 1.00 98.50 107 PHE A N 1
ATOM 826 C CA . PHE A 1 107 ? -6.054 11.055 4.537 1.00 98.50 107 PHE A CA 1
ATOM 827 C C . PHE A 1 107 ? -4.993 10.377 3.658 1.00 98.50 107 PHE A C 1
ATOM 829 O O . PHE A 1 107 ? -4.161 9.622 4.171 1.00 98.50 107 PHE A O 1
ATOM 836 N N . PRO A 1 108 ? -5.051 10.573 2.327 1.00 98.38 108 PRO A N 1
ATOM 837 C CA . PRO A 1 108 ? -4.078 10.013 1.397 1.00 98.38 108 PRO A CA 1
ATOM 838 C C . PRO A 1 108 ? -2.670 10.532 1.675 1.00 98.38 108 PRO A C 1
ATOM 840 O O . PRO A 1 108 ? -2.452 11.740 1.749 1.00 98.38 108 PRO A O 1
ATOM 843 N N . LEU A 1 109 ? -1.712 9.619 1.794 1.00 98.44 109 LEU A N 1
ATOM 844 C CA . LEU A 1 109 ? -0.301 9.929 1.980 1.00 98.44 109 LEU A CA 1
ATOM 845 C C . LEU A 1 109 ? 0.507 9.337 0.825 1.00 98.44 109 LEU A C 1
ATOM 847 O O . LEU A 1 109 ? 0.435 8.136 0.556 1.00 98.44 109 LEU A O 1
ATOM 851 N N . GLN A 1 110 ? 1.301 10.180 0.159 1.00 97.75 110 GLN A N 1
ATOM 852 C CA . GLN A 1 110 ? 2.179 9.735 -0.918 1.00 97.75 110 GLN A CA 1
ATOM 853 C C . GLN A 1 110 ? 3.243 8.793 -0.357 1.00 97.75 110 GLN A C 1
ATOM 855 O O . GLN A 1 110 ? 4.120 9.213 0.396 1.00 97.75 110 GLN A O 1
ATOM 860 N N . THR A 1 111 ? 3.204 7.528 -0.766 1.00 97.56 111 THR A N 1
ATOM 861 C CA . THR A 1 111 ? 4.121 6.514 -0.228 1.00 97.56 111 THR A CA 1
ATOM 862 C C . THR A 1 111 ? 5.575 6.816 -0.594 1.00 97.56 111 THR A C 1
ATOM 864 O O . THR A 1 111 ? 6.443 6.717 0.272 1.00 97.56 111 THR A O 1
ATOM 867 N N . SER A 1 112 ? 5.835 7.314 -1.808 1.00 97.19 112 SER A N 1
ATOM 868 C CA . SER A 1 112 ? 7.169 7.762 -2.237 1.00 97.19 112 SER A CA 1
ATOM 869 C C . SER A 1 112 ? 7.770 8.935 -1.450 1.00 97.19 112 SER A C 1
ATOM 871 O O . SER A 1 112 ? 8.963 9.187 -1.570 1.00 97.19 112 SER A O 1
ATOM 873 N N . ALA A 1 113 ? 6.988 9.626 -0.610 1.00 97.69 113 ALA A N 1
ATOM 874 C CA . ALA A 1 113 ? 7.486 10.661 0.303 1.00 97.69 113 ALA A CA 1
ATOM 875 C C . ALA A 1 113 ? 7.748 10.142 1.730 1.00 97.69 113 ALA A C 1
ATOM 877 O O . ALA A 1 113 ? 8.291 10.861 2.567 1.00 97.69 113 ALA A O 1
ATOM 878 N N . LEU A 1 114 ? 7.323 8.913 2.035 1.00 98.44 114 LEU A N 1
ATOM 879 C CA . LEU A 1 114 ? 7.401 8.315 3.372 1.00 98.44 114 LEU A CA 1
ATOM 880 C C . LEU A 1 114 ? 8.392 7.150 3.449 1.00 98.44 114 LEU A C 1
ATOM 882 O O . LEU A 1 114 ? 8.754 6.735 4.552 1.00 98.44 114 LEU A O 1
ATOM 886 N N . PHE A 1 115 ? 8.804 6.625 2.298 1.00 98.50 115 PHE A N 1
ATOM 887 C CA . PHE A 1 115 ? 9.686 5.476 2.167 1.00 98.50 115 PHE A CA 1
ATOM 888 C C . PHE A 1 115 ? 10.798 5.751 1.159 1.00 98.50 115 PHE A C 1
ATOM 890 O O . PHE A 1 115 ? 10.585 6.422 0.152 1.00 98.50 115 PHE A O 1
ATOM 897 N N . MET A 1 116 ? 11.965 5.168 1.416 1.00 97.69 116 MET A N 1
ATOM 898 C CA . MET A 1 116 ? 13.094 5.135 0.486 1.00 97.69 116 MET A CA 1
ATOM 899 C C . MET A 1 116 ? 13.866 3.823 0.640 1.00 97.69 116 MET A C 1
ATOM 901 O O . MET A 1 116 ? 13.792 3.177 1.691 1.00 97.69 116 MET A O 1
ATOM 905 N N . ARG A 1 117 ? 14.607 3.432 -0.396 1.00 96.94 117 ARG A N 1
ATOM 906 C CA . ARG A 1 117 ? 15.497 2.271 -0.374 1.00 96.94 117 ARG A CA 1
ATOM 907 C C . ARG A 1 117 ? 16.942 2.740 -0.221 1.00 96.94 117 ARG A C 1
ATOM 909 O O . ARG A 1 117 ? 17.477 3.427 -1.086 1.00 96.94 117 ARG A O 1
ATOM 916 N N . GLU A 1 118 ? 17.563 2.363 0.889 1.00 93.56 118 GLU A N 1
ATOM 917 C CA . GLU A 1 118 ? 18.961 2.664 1.197 1.00 93.56 118 GLU A CA 1
ATOM 918 C C . GLU A 1 118 ? 19.487 1.551 2.112 1.00 93.56 118 GLU A C 1
ATOM 920 O O . GLU A 1 118 ? 19.231 1.557 3.315 1.00 93.56 118 GLU A O 1
ATOM 925 N N . TYR A 1 119 ? 20.155 0.548 1.533 1.00 89.31 119 TYR A N 1
ATOM 926 C CA . TYR A 1 119 ? 20.517 -0.702 2.227 1.00 89.31 119 TYR A CA 1
ATOM 927 C C . TYR A 1 119 ? 19.303 -1.423 2.852 1.00 89.31 119 TYR A C 1
ATOM 929 O O . TYR A 1 119 ? 19.336 -1.870 3.996 1.00 89.31 119 TYR A O 1
ATOM 937 N N . GLY A 1 120 ? 18.210 -1.518 2.087 1.00 92.38 120 GLY A N 1
ATOM 938 C CA . GLY A 1 120 ? 16.908 -2.016 2.544 1.00 92.38 120 GLY A CA 1
ATOM 939 C C . GLY A 1 120 ? 15.848 -0.914 2.577 1.00 92.38 120 GLY A C 1
ATOM 940 O O . GLY A 1 120 ? 16.122 0.236 2.235 1.00 92.38 120 GLY A O 1
ATOM 941 N N . THR A 1 121 ? 14.610 -1.262 2.932 1.00 96.25 121 THR A N 1
ATOM 942 C CA . THR A 1 121 ? 13.514 -0.281 3.002 1.00 96.25 121 THR A CA 1
ATOM 943 C C . THR A 1 121 ? 13.561 0.491 4.305 1.00 96.25 121 THR A C 1
ATOM 945 O O . THR A 1 121 ? 13.481 -0.085 5.391 1.00 96.25 121 THR A O 1
ATOM 948 N N . LYS A 1 122 ? 13.622 1.817 4.192 1.00 97.12 122 LYS A N 1
ATOM 949 C CA . LYS A 1 122 ? 13.528 2.746 5.315 1.00 97.12 122 LYS A CA 1
ATOM 950 C C . LYS A 1 122 ? 12.160 3.414 5.321 1.00 97.12 122 LYS A C 1
ATOM 952 O O . LYS A 1 122 ? 11.786 4.091 4.365 1.00 97.12 122 LYS A O 1
ATOM 957 N N . PHE A 1 123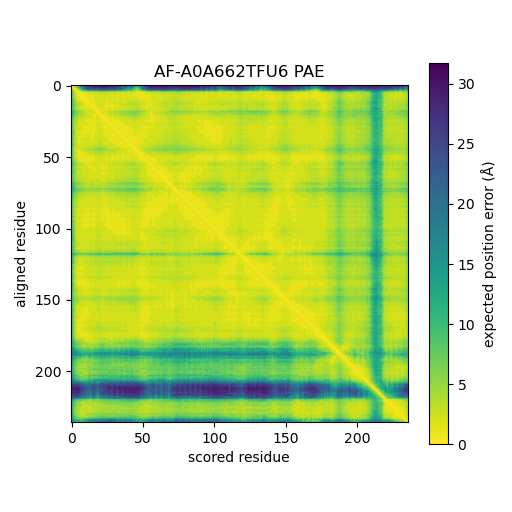 ? 11.434 3.267 6.427 1.00 97.69 123 PHE A N 1
ATOM 958 C CA . PHE A 1 123 ? 10.195 3.999 6.679 1.00 97.69 123 PHE A CA 1
ATOM 959 C C . PHE A 1 123 ? 10.491 5.285 7.461 1.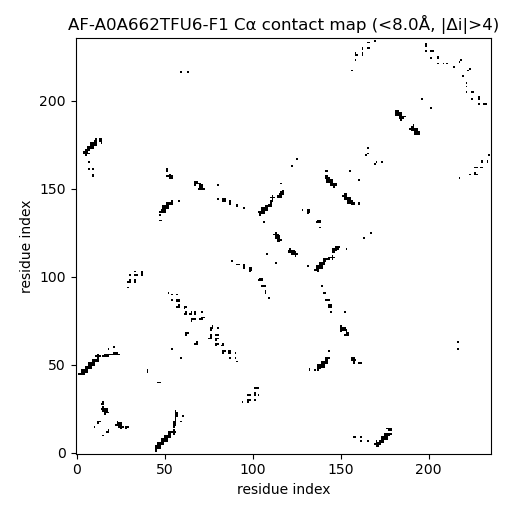00 97.69 123 PHE A C 1
ATOM 961 O O . PHE A 1 123 ? 10.555 5.288 8.688 1.00 97.69 123 PHE A O 1
ATOM 968 N N . ILE A 1 124 ? 10.681 6.390 6.742 1.00 97.75 124 ILE A N 1
ATOM 969 C CA . ILE A 1 124 ? 11.020 7.706 7.314 1.00 97.75 124 ILE A CA 1
ATOM 970 C C . ILE A 1 124 ? 9.773 8.522 7.699 1.00 97.75 124 ILE A C 1
ATOM 972 O O . I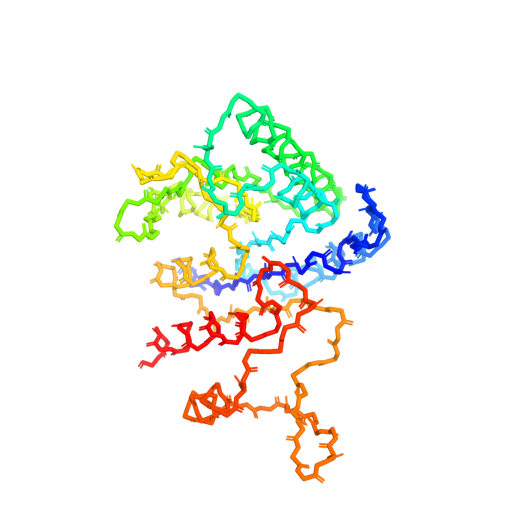LE A 1 124 ? 9.850 9.509 8.427 1.00 97.75 124 ILE A O 1
ATOM 976 N N . GLY A 1 125 ? 8.597 8.085 7.242 1.00 97.88 125 GLY A N 1
ATOM 977 C CA . GLY A 1 125 ? 7.311 8.758 7.419 1.00 97.88 125 GLY A CA 1
ATOM 978 C C . GLY A 1 125 ? 6.571 8.495 8.734 1.00 97.88 125 GLY A C 1
ATOM 979 O O . GLY A 1 125 ? 5.420 8.915 8.868 1.00 97.88 125 GLY A O 1
ATOM 980 N N . ALA A 1 126 ? 7.180 7.806 9.704 1.00 98.12 126 ALA A N 1
ATOM 981 C CA . ALA A 1 126 ? 6.493 7.336 10.912 1.00 98.12 126 ALA A CA 1
ATOM 982 C C . ALA A 1 126 ? 5.793 8.460 11.698 1.00 98.12 126 ALA A C 1
ATOM 984 O O . ALA A 1 126 ? 4.648 8.304 12.125 1.00 98.12 126 ALA A O 1
ATOM 985 N N . LYS A 1 127 ? 6.444 9.623 11.842 1.00 98.31 127 LYS A N 1
ATOM 986 C CA . LYS A 1 127 ? 5.862 10.789 12.527 1.00 98.31 127 LYS A CA 1
ATOM 987 C C . LYS A 1 127 ? 4.596 11.290 11.827 1.00 98.31 127 LYS A C 1
ATOM 989 O O . LYS A 1 127 ? 3.611 11.564 12.501 1.00 98.31 127 LYS A O 1
ATOM 994 N N . ILE A 1 128 ? 4.612 11.376 10.496 1.00 98.50 128 ILE A N 1
ATOM 995 C CA . ILE A 1 128 ? 3.475 11.867 9.703 1.00 98.50 128 ILE A CA 1
ATOM 996 C C . ILE A 1 128 ? 2.278 10.938 9.893 1.00 98.50 128 ILE A C 1
ATOM 998 O O . ILE A 1 128 ? 1.209 11.399 10.277 1.00 98.50 128 ILE A O 1
ATOM 1002 N N . VAL A 1 129 ? 2.475 9.627 9.724 1.00 98.44 129 VAL A N 1
ATOM 1003 C CA . VAL A 1 129 ? 1.401 8.637 9.905 1.00 98.44 129 VAL A CA 1
ATOM 1004 C C . VAL A 1 129 ? 0.859 8.662 11.339 1.00 98.44 129 VAL A C 1
ATOM 1006 O O . VAL A 1 129 ? -0.357 8.648 11.531 1.00 98.44 129 VAL A O 1
ATOM 1009 N N . LYS A 1 130 ? 1.735 8.768 12.349 1.00 97.69 130 LYS A N 1
ATOM 1010 C CA . LYS A 1 130 ? 1.331 8.872 13.760 1.00 97.69 130 LYS A CA 1
ATOM 1011 C C . LYS A 1 130 ? 0.451 10.094 14.020 1.00 97.69 130 LYS A C 1
ATOM 1013 O O . LYS A 1 130 ? -0.573 9.967 14.686 1.00 97.69 130 LYS A O 1
ATOM 1018 N N . GLU A 1 131 ? 0.837 11.258 13.503 1.00 98.06 131 GLU A N 1
ATOM 1019 C CA . GLU A 1 131 ? 0.049 12.484 13.653 1.00 98.06 131 GLU A CA 1
ATOM 1020 C C . GLU A 1 131 ? -1.276 12.406 12.893 1.00 98.06 131 GLU A C 1
ATOM 1022 O O . GLU A 1 131 ? -2.307 12.806 13.421 1.00 98.06 131 GLU A O 1
ATOM 1027 N N . THR A 1 132 ? -1.304 11.820 11.695 1.00 98.12 132 THR A N 1
ATOM 1028 C CA . THR A 1 132 ? -2.560 11.585 10.968 1.00 98.12 132 THR A CA 1
ATOM 1029 C C . THR A 1 132 ? -3.544 10.762 11.810 1.00 98.12 132 THR A C 1
ATOM 1031 O O . THR A 1 132 ? -4.700 11.160 11.965 1.00 98.12 132 THR A O 1
ATOM 1034 N N . ILE A 1 133 ? -3.079 9.672 12.433 1.00 96.81 133 ILE A N 1
ATOM 1035 C CA . ILE A 1 133 ? -3.903 8.841 13.330 1.00 96.81 133 ILE A CA 1
ATOM 1036 C C . ILE A 1 133 ? -4.328 9.629 14.577 1.00 96.81 133 ILE A C 1
ATOM 1038 O O . ILE A 1 133 ? -5.489 9.558 14.977 1.00 96.81 133 ILE A O 1
ATOM 1042 N N . SER A 1 134 ? -3.421 10.405 15.188 1.00 95.75 134 SER A N 1
ATOM 1043 C CA . SER A 1 134 ? -3.698 11.172 16.417 1.00 95.75 134 SER A CA 1
ATOM 1044 C C . SER A 1 134 ? -4.812 12.211 16.234 1.00 95.75 134 SER A C 1
ATOM 1046 O O . SER A 1 134 ? -5.515 12.543 17.189 1.00 95.75 134 SER A O 1
ATOM 1048 N N . LYS A 1 135 ? -5.005 12.696 15.000 1.00 96.50 135 LYS A N 1
ATOM 1049 C CA . LYS A 1 135 ? -6.072 13.633 14.616 1.00 96.50 135 LYS A CA 1
ATOM 1050 C C . LYS A 1 135 ? -7.378 12.956 14.194 1.00 96.50 135 LYS A C 1
ATOM 1052 O O . LYS A 1 135 ? -8.320 13.654 13.832 1.00 96.50 135 LYS A O 1
ATOM 1057 N N . GLY A 1 136 ? -7.459 11.627 14.259 1.00 95.19 136 GLY A N 1
ATOM 1058 C CA . GLY A 1 136 ? -8.665 10.867 13.922 1.00 95.19 136 GLY A CA 1
ATOM 1059 C C . GLY A 1 136 ? -8.863 10.623 12.425 1.00 95.19 136 GLY A C 1
ATOM 1060 O O . GLY A 1 136 ? -9.941 10.187 12.020 1.00 95.19 136 GLY A O 1
ATOM 1061 N N . PHE A 1 137 ? -7.844 10.883 11.601 1.00 98.19 137 PHE A N 1
ATOM 1062 C CA . PHE A 1 137 ? -7.859 10.484 10.198 1.00 98.19 137 PHE A CA 1
ATOM 1063 C C . PHE A 1 137 ? -7.438 9.020 10.034 1.00 98.19 137 PHE A C 1
ATOM 1065 O O . PHE A 1 137 ? -6.695 8.470 10.845 1.00 98.19 137 PHE A O 1
ATOM 1072 N N . ILE A 1 138 ? -7.874 8.413 8.932 1.00 98.62 138 ILE A N 1
ATOM 1073 C CA . ILE A 1 138 ? -7.435 7.097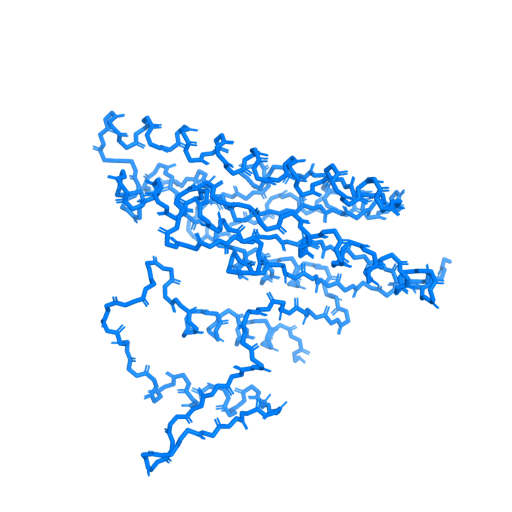 8.460 1.00 98.62 138 ILE A CA 1
ATOM 1074 C C . ILE A 1 138 ? -6.324 7.332 7.426 1.00 98.62 138 ILE A C 1
ATOM 1076 O O . ILE A 1 138 ? -6.640 7.739 6.302 1.00 98.62 138 ILE A O 1
ATOM 1080 N N . PRO A 1 139 ? -5.035 7.106 7.744 1.00 98.69 139 PRO A N 1
ATOM 1081 C CA . PRO A 1 139 ? -3.973 7.221 6.751 1.00 98.69 139 PRO A CA 1
ATOM 1082 C C . PRO A 1 139 ? -4.215 6.225 5.615 1.00 98.69 139 PRO A C 1
ATOM 1084 O O . PRO A 1 139 ? -4.460 5.044 5.871 1.00 98.69 139 PRO A O 1
ATOM 1087 N N . LEU A 1 140 ? -4.138 6.696 4.370 1.00 98.81 140 LEU A N 1
ATOM 1088 C CA . LEU A 1 140 ? -4.279 5.869 3.172 1.00 98.81 140 LEU A CA 1
ATOM 1089 C C . LEU A 1 140 ? -2.972 5.893 2.377 1.00 98.81 140 LEU A C 1
ATOM 1091 O O . LEU A 1 140 ? -2.632 6.904 1.767 1.00 98.81 140 LEU A O 1
ATOM 1095 N N . LEU A 1 141 ? -2.253 4.773 2.391 1.00 98.75 141 LEU A N 1
ATOM 1096 C CA . LEU A 1 141 ? -1.017 4.552 1.641 1.00 98.75 141 LEU A CA 1
ATOM 1097 C C . LEU A 1 141 ? -1.266 3.591 0.471 1.00 98.75 141 LEU A C 1
ATOM 1099 O O . LEU A 1 141 ? -2.326 2.965 0.361 1.00 98.75 141 LEU A O 1
ATOM 1103 N N . HIS A 1 142 ? -0.282 3.441 -0.411 1.00 98.50 142 HIS A N 1
ATOM 1104 C CA . HIS A 1 142 ? -0.402 2.573 -1.574 1.00 98.50 142 HIS A CA 1
ATOM 1105 C C . HIS A 1 142 ? 0.944 2.063 -2.068 1.00 98.50 142 HIS A C 1
ATOM 1107 O O . HIS A 1 142 ? 1.966 2.703 -1.862 1.00 98.50 142 HIS A O 1
ATOM 1113 N N . GLY A 1 143 ? 0.940 0.928 -2.770 1.00 97.12 143 GLY A N 1
ATOM 1114 C CA . GLY A 1 143 ? 2.123 0.514 -3.527 1.00 97.12 143 GLY A CA 1
ATOM 1115 C C . GLY A 1 143 ? 2.569 1.629 -4.479 1.00 97.12 143 GLY A C 1
ATOM 1116 O O . GLY A 1 143 ? 1.729 2.341 -5.029 1.00 97.12 143 GLY A O 1
ATOM 1117 N N . ASP A 1 144 ? 3.868 1.826 -4.642 1.00 96.81 144 ASP A N 1
ATOM 1118 C CA . ASP A 1 144 ? 4.414 2.964 -5.389 1.00 96.81 144 ASP A CA 1
ATOM 1119 C C . ASP A 1 144 ? 5.841 2.666 -5.861 1.00 96.81 144 ASP A C 1
ATOM 1121 O O . ASP A 1 144 ? 6.432 1.655 -5.472 1.00 96.81 144 ASP A O 1
ATOM 1125 N N . LEU A 1 145 ? 6.399 3.555 -6.678 1.00 97.44 145 LEU A N 1
ATOM 1126 C CA . LEU A 1 145 ? 7.844 3.643 -6.867 1.00 97.44 145 LEU A CA 1
ATOM 1127 C C . LEU A 1 145 ? 8.433 4.544 -5.787 1.00 97.44 145 LEU A C 1
ATOM 1129 O O . LEU A 1 145 ? 7.940 5.648 -5.561 1.00 97.44 145 LEU A O 1
ATOM 1133 N N . ILE A 1 146 ? 9.492 4.081 -5.136 1.00 98.00 146 ILE A N 1
ATOM 1134 C CA . ILE A 1 146 ? 10.247 4.854 -4.147 1.00 98.00 146 ILE A CA 1
ATOM 1135 C C . ILE A 1 146 ? 11.650 5.129 -4.674 1.00 98.00 146 ILE A C 1
ATOM 1137 O O . ILE A 1 146 ? 12.148 4.381 -5.514 1.00 98.00 146 ILE A O 1
ATOM 1141 N N . LEU A 1 147 ? 12.290 6.186 -4.172 1.00 97.94 147 LEU A N 1
ATOM 1142 C CA . LEU A 1 147 ? 13.692 6.452 -4.487 1.00 97.94 147 LEU A CA 1
ATOM 1143 C C . LEU A 1 147 ? 14.583 5.343 -3.929 1.00 97.94 147 LEU A C 1
ATOM 1145 O O . LEU A 1 147 ? 14.368 4.871 -2.808 1.00 97.94 147 LEU A O 1
ATOM 1149 N N . ASP A 1 148 ? 15.588 4.969 -4.711 1.00 97.56 148 ASP A N 1
ATOM 1150 C CA . ASP A 1 148 ? 16.516 3.888 -4.413 1.00 97.56 148 ASP A CA 1
ATOM 1151 C C . ASP A 1 148 ? 17.956 4.334 -4.665 1.00 97.56 148 ASP A C 1
ATOM 1153 O O . ASP A 1 148 ? 18.305 4.740 -5.772 1.00 97.56 148 ASP A O 1
ATOM 1157 N N . SER A 1 149 ? 18.808 4.256 -3.641 1.00 96.25 149 SER A N 1
ATOM 1158 C CA . SER A 1 149 ? 20.205 4.689 -3.747 1.00 96.25 149 SER A CA 1
ATOM 1159 C C . SER A 1 149 ? 21.041 3.846 -4.715 1.00 96.25 149 SER A C 1
ATOM 1161 O O . SER A 1 149 ? 22.070 4.319 -5.184 1.00 96.25 149 SER A O 1
ATOM 1163 N N . ALA A 1 150 ? 20.644 2.599 -4.985 1.00 95.44 150 ALA A N 1
ATOM 1164 C CA . ALA A 1 150 ? 21.382 1.676 -5.845 1.00 95.44 150 ALA A CA 1
ATOM 1165 C C . ALA A 1 150 ? 20.862 1.667 -7.287 1.00 95.44 150 ALA A C 1
ATOM 1167 O O . ALA A 1 150 ? 21.646 1.527 -8.220 1.00 95.44 150 ALA A O 1
ATOM 1168 N N . THR A 1 151 ? 19.547 1.798 -7.471 1.00 96.19 151 THR A N 1
ATOM 1169 C CA . THR A 1 151 ? 18.893 1.622 -8.782 1.00 96.19 151 THR A CA 1
ATOM 1170 C C . THR A 1 151 ? 18.122 2.858 -9.256 1.00 96.19 151 THR A C 1
ATOM 1172 O O . THR A 1 151 ? 17.462 2.827 -10.292 1.00 96.19 151 THR A O 1
ATOM 1175 N N . GLY A 1 152 ? 18.180 3.967 -8.515 1.00 97.56 152 GLY A N 1
ATOM 1176 C CA . GLY A 1 152 ? 17.431 5.196 -8.778 1.00 97.56 152 GLY A CA 1
ATOM 1177 C C . GLY A 1 152 ? 15.991 5.123 -8.268 1.00 97.56 152 GLY A C 1
ATOM 1178 O O . GLY A 1 152 ? 15.579 5.963 -7.465 1.00 97.56 152 GLY A O 1
ATOM 1179 N N . VAL A 1 153 ? 15.237 4.099 -8.679 1.00 97.69 153 VAL A N 1
ATOM 1180 C CA . VAL A 1 153 ? 13.894 3.799 -8.157 1.00 97.69 153 VAL A CA 1
ATOM 1181 C C . VAL A 1 153 ? 13.688 2.301 -7.975 1.00 97.69 153 VAL A C 1
ATOM 1183 O O . VAL A 1 153 ? 14.209 1.502 -8.745 1.00 97.69 153 VAL A O 1
ATOM 1186 N N . SER A 1 154 ? 12.844 1.918 -7.021 1.00 96.69 154 SER A N 1
ATOM 1187 C CA . SER A 1 154 ? 12.373 0.538 -6.890 1.00 96.69 154 SER A CA 1
ATOM 1188 C C . SER A 1 154 ? 10.893 0.460 -6.532 1.00 96.69 154 SER A C 1
ATOM 1190 O O . SER A 1 154 ? 10.299 1.393 -5.986 1.00 96.69 154 SER A O 1
ATOM 1192 N N . VAL A 1 155 ? 10.271 -0.671 -6.871 1.00 96.31 155 VAL A N 1
ATOM 1193 C CA . VAL A 1 155 ? 8.871 -0.947 -6.538 1.00 96.31 155 VAL A CA 1
ATOM 1194 C C . VAL A 1 155 ? 8.761 -1.247 -5.046 1.00 96.31 155 VAL A C 1
ATOM 1196 O O . VAL A 1 155 ? 9.384 -2.179 -4.542 1.00 96.31 155 VAL A O 1
ATOM 1199 N N . LEU A 1 156 ? 7.918 -0.492 -4.344 1.00 96.94 156 LEU A N 1
ATOM 1200 C CA . LEU A 1 156 ? 7.499 -0.797 -2.982 1.00 96.94 156 LEU A CA 1
ATOM 1201 C C . LEU A 1 156 ? 6.074 -1.347 -3.010 1.00 96.94 156 LEU A C 1
ATOM 1203 O O . LEU A 1 156 ? 5.112 -0.652 -3.347 1.00 96.94 156 LEU A O 1
ATOM 1207 N N . SER A 1 157 ? 5.931 -2.625 -2.669 1.00 95.62 157 SER A N 1
ATOM 1208 C CA . SER A 1 157 ? 4.634 -3.292 -2.708 1.00 95.62 157 SER A CA 1
ATOM 1209 C C . SER A 1 157 ? 3.768 -2.918 -1.501 1.00 95.62 157 SER A C 1
ATOM 1211 O O . SER A 1 157 ? 4.254 -2.657 -0.404 1.00 95.62 157 SER A O 1
ATOM 1213 N N . GLY A 1 158 ? 2.446 -2.996 -1.663 1.00 96.00 158 GLY A N 1
ATOM 1214 C CA . GLY A 1 158 ? 1.534 -2.843 -0.528 1.00 96.00 158 GLY A CA 1
ATOM 1215 C C . GLY A 1 158 ? 1.651 -3.951 0.527 1.00 96.00 158 GLY A C 1
ATOM 1216 O O . GLY A 1 158 ? 1.136 -3.765 1.618 1.00 96.00 158 GLY A O 1
ATOM 1217 N N . ASP A 1 159 ? 2.252 -5.110 0.211 1.00 94.12 159 ASP A N 1
ATOM 1218 C CA . ASP A 1 159 ? 2.534 -6.142 1.229 1.00 94.12 159 ASP A CA 1
ATOM 1219 C C . ASP A 1 159 ? 3.726 -5.708 2.101 1.00 94.12 159 ASP A C 1
ATOM 1221 O O . ASP A 1 159 ? 3.644 -5.771 3.323 1.00 94.12 159 ASP A O 1
ATOM 1225 N N . GLU A 1 160 ? 4.782 -5.170 1.484 1.00 95.50 160 GLU A N 1
ATOM 1226 C CA . GLU A 1 160 ? 5.981 -4.677 2.176 1.00 95.50 160 GLU A CA 1
ATOM 1227 C C . GLU A 1 160 ? 5.695 -3.448 3.048 1.00 95.50 160 GLU A C 1
ATOM 1229 O O . GLU A 1 160 ? 6.126 -3.385 4.198 1.00 95.50 160 GLU A O 1
ATOM 1234 N N . ILE A 1 161 ? 4.887 -2.497 2.557 1.00 97.75 161 ILE A N 1
ATOM 1235 C CA . ILE A 1 161 ? 4.458 -1.320 3.341 1.00 97.75 161 ILE A CA 1
ATOM 1236 C C . ILE A 1 161 ? 3.863 -1.748 4.686 1.00 97.75 161 ILE A C 1
ATOM 1238 O O . ILE A 1 161 ? 4.140 -1.140 5.719 1.00 97.75 161 ILE A O 1
ATOM 1242 N N . ILE A 1 162 ? 3.055 -2.807 4.686 1.00 96.62 162 ILE A N 1
ATOM 1243 C CA . ILE A 1 162 ? 2.371 -3.282 5.886 1.00 96.62 162 ILE A CA 1
ATOM 1244 C C . ILE A 1 162 ? 3.350 -3.855 6.901 1.00 96.62 162 ILE A C 1
ATOM 1246 O O . ILE A 1 162 ? 3.164 -3.590 8.085 1.00 96.62 162 ILE A O 1
ATOM 1250 N N . VAL A 1 163 ? 4.403 -4.557 6.469 1.00 95.62 163 VAL A N 1
ATOM 1251 C CA . VAL A 1 163 ? 5.469 -5.044 7.365 1.00 95.62 163 VAL A CA 1
ATOM 1252 C C . VAL A 1 163 ? 6.065 -3.883 8.160 1.00 95.62 163 VAL A C 1
ATOM 1254 O O . VAL A 1 163 ? 6.116 -3.924 9.391 1.00 95.62 163 VAL A O 1
ATOM 1257 N N . HIS A 1 164 ? 6.431 -2.796 7.479 1.00 96.94 164 HIS A N 1
ATOM 1258 C CA . HIS A 1 164 ? 7.021 -1.625 8.130 1.00 96.94 164 HIS A CA 1
ATOM 1259 C C . HIS A 1 164 ? 6.033 -0.870 9.024 1.00 96.94 164 HIS A C 1
ATOM 1261 O O . HIS A 1 164 ? 6.392 -0.449 10.128 1.00 96.94 164 HIS A O 1
ATOM 1267 N N . LEU A 1 165 ? 4.783 -0.715 8.580 1.00 97.44 165 LEU A N 1
ATOM 1268 C CA . LEU A 1 165 ? 3.739 -0.092 9.391 1.00 97.44 165 LEU A CA 1
ATOM 1269 C C . LEU A 1 165 ? 3.450 -0.916 10.651 1.00 97.44 165 LEU A C 1
ATOM 1271 O O . LEU A 1 165 ? 3.345 -0.345 11.733 1.00 97.44 165 LEU A O 1
ATOM 1275 N N . ALA A 1 166 ? 3.357 -2.241 10.538 1.00 96.12 166 ALA A N 1
ATOM 1276 C CA . ALA A 1 166 ? 3.085 -3.120 11.667 1.00 96.12 166 ALA A CA 1
ATOM 1277 C C . ALA A 1 166 ? 4.251 -3.158 12.661 1.00 96.12 166 ALA A C 1
ATOM 1279 O O . ALA A 1 166 ? 4.020 -3.034 13.861 1.00 96.12 166 ALA A O 1
ATOM 1280 N N . SER A 1 167 ? 5.493 -3.218 12.169 1.00 95.00 167 SER A N 1
ATOM 1281 C CA . SER A 1 167 ? 6.702 -3.100 12.999 1.00 95.00 167 SER A CA 1
ATOM 1282 C C . SER A 1 167 ? 6.727 -1.805 13.810 1.00 95.00 167 SER A C 1
ATOM 1284 O O . SER A 1 167 ? 7.066 -1.801 14.993 1.00 95.00 167 SER A O 1
ATOM 1286 N N . THR A 1 168 ? 6.293 -0.704 13.194 1.00 95.94 168 THR A N 1
ATOM 1287 C CA . THR A 1 168 ? 6.331 0.627 13.809 1.00 95.94 168 THR A CA 1
ATOM 1288 C C . THR A 1 168 ? 5.169 0.865 14.773 1.00 95.94 168 THR A C 1
ATOM 1290 O O . THR A 1 168 ? 5.365 1.391 15.868 1.00 95.94 168 THR A O 1
ATOM 1293 N N . PHE A 1 169 ? 3.947 0.521 14.362 1.00 95.75 169 PHE A N 1
ATOM 1294 C CA . PHE A 1 169 ? 2.719 0.916 15.059 1.00 95.75 169 PHE A CA 1
ATOM 1295 C C . PHE A 1 169 ? 2.059 -0.205 15.857 1.00 95.75 169 PHE A C 1
ATOM 1297 O O . PHE A 1 169 ? 1.132 0.085 16.611 1.00 95.75 169 PHE A O 1
ATOM 1304 N N . LYS A 1 170 ? 2.528 -1.451 15.715 1.00 94.50 170 LYS A N 1
ATOM 1305 C CA . LYS A 1 170 ? 2.077 -2.628 16.473 1.00 94.50 170 LYS A CA 1
ATOM 1306 C C . LYS A 1 170 ? 0.542 -2.748 16.526 1.00 94.50 170 LYS A C 1
ATOM 1308 O O . LYS A 1 170 ? -0.043 -2.681 17.608 1.00 94.50 170 LYS A O 1
ATOM 1313 N N . PRO A 1 171 ? -0.134 -2.852 15.365 1.00 95.25 171 PRO A N 1
ATOM 1314 C CA . PRO A 1 171 ? -1.582 -3.004 15.320 1.00 95.25 171 PRO A CA 1
ATOM 1315 C C . PRO A 1 171 ? -2.011 -4.306 16.004 1.00 95.25 171 PRO A C 1
ATOM 1317 O O . PRO A 1 171 ? -1.266 -5.282 16.019 1.00 95.25 171 PRO A O 1
ATOM 1320 N N . LEU A 1 172 ? -3.249 -4.343 16.497 1.00 94.75 172 LEU A N 1
ATOM 1321 C CA . LEU A 1 172 ? -3.853 -5.565 17.031 1.00 94.75 172 LEU A CA 1
ATOM 1322 C C . LEU A 1 172 ? -4.020 -6.632 15.940 1.00 94.75 172 LEU A C 1
ATOM 1324 O O . LEU A 1 172 ? -3.912 -7.821 16.210 1.00 94.75 172 LEU A O 1
ATOM 1328 N N . GLU A 1 173 ? -4.333 -6.203 14.717 1.00 94.00 173 GLU A N 1
ATOM 1329 C CA . GLU A 1 173 ? -4.618 -7.097 13.601 1.00 94.00 173 GLU A CA 1
ATOM 1330 C C . GLU A 1 173 ? -4.272 -6.436 12.264 1.00 94.00 173 GLU A C 1
ATOM 1332 O O . GLU A 1 173 ? -4.431 -5.222 12.085 1.00 94.00 173 GLU A O 1
ATOM 1337 N N . THR A 1 174 ? -3.841 -7.259 11.310 1.00 95.06 174 THR A N 1
ATOM 1338 C CA . THR A 1 174 ? -3.632 -6.873 9.913 1.00 95.06 174 THR A CA 1
ATOM 1339 C C . THR A 1 174 ? -4.521 -7.724 9.012 1.00 95.06 174 THR A C 1
ATOM 1341 O O . THR A 1 174 ? -4.463 -8.949 9.062 1.00 95.06 174 THR A O 1
ATOM 1344 N N . LEU A 1 175 ? -5.323 -7.081 8.164 1.00 95.31 175 LEU A N 1
ATOM 1345 C CA . LEU A 1 175 ? -6.269 -7.734 7.266 1.00 95.31 175 LEU A CA 1
ATOM 1346 C C . LEU A 1 175 ? -5.814 -7.582 5.815 1.00 95.31 175 LEU A C 1
ATOM 1348 O O . LEU A 1 175 ? -5.611 -6.467 5.336 1.00 95.31 175 LEU A O 1
ATOM 1352 N N . PHE A 1 176 ? -5.722 -8.695 5.091 1.00 94.38 176 PHE A N 1
ATOM 1353 C CA . PHE A 1 176 ? -5.426 -8.715 3.659 1.00 94.38 176 PHE A CA 1
ATOM 1354 C C . PHE A 1 176 ? -6.696 -9.037 2.871 1.00 94.38 176 PHE A C 1
ATOM 1356 O O . PHE A 1 176 ? -7.137 -10.181 2.837 1.00 94.38 176 PHE A O 1
ATOM 1363 N N . ILE A 1 177 ? -7.277 -8.036 2.211 1.00 94.12 177 ILE A N 1
ATOM 1364 C CA . ILE A 1 177 ? -8.447 -8.223 1.350 1.00 94.12 177 ILE A CA 1
ATOM 1365 C C . ILE A 1 177 ? -7.956 -8.612 -0.046 1.00 94.12 177 ILE A C 1
ATOM 1367 O O . ILE A 1 177 ? -7.311 -7.818 -0.738 1.00 94.12 177 ILE A O 1
ATOM 1371 N N . VAL A 1 178 ? -8.254 -9.845 -0.449 1.00 91.12 178 VAL A N 1
ATOM 1372 C CA . VAL A 1 178 ? -7.839 -10.467 -1.716 1.00 91.12 178 VAL A CA 1
ATOM 1373 C C . VAL A 1 178 ? -9.057 -10.983 -2.492 1.00 91.12 178 VAL A C 1
ATOM 1375 O O . VAL A 1 178 ? -10.171 -10.984 -1.980 1.00 91.12 178 VAL A O 1
ATOM 1378 N N . ASP A 1 179 ? -8.865 -11.372 -3.751 1.00 88.31 179 ASP A N 1
ATOM 1379 C CA . ASP A 1 179 ? -9.911 -11.869 -4.660 1.00 88.31 179 ASP A CA 1
ATOM 1380 C C . ASP A 1 179 ? -10.035 -13.403 -4.676 1.00 88.31 179 ASP A C 1
ATOM 1382 O O . ASP A 1 179 ? -10.577 -13.979 -5.615 1.00 88.31 179 ASP A O 1
ATOM 1386 N N . VAL A 1 180 ? -9.528 -14.059 -3.632 1.00 86.38 180 VAL A N 1
ATOM 1387 C CA . VAL A 1 180 ? -9.605 -15.507 -3.404 1.00 86.38 180 VAL A CA 1
ATOM 1388 C C . VAL A 1 180 ? -10.042 -15.771 -1.965 1.00 86.38 180 VAL A C 1
ATOM 1390 O O . VAL A 1 180 ? -9.796 -14.941 -1.093 1.00 86.38 180 VAL A O 1
ATOM 1393 N N . ASP A 1 181 ? -10.630 -16.936 -1.692 1.00 83.62 181 ASP A N 1
ATOM 1394 C CA . ASP A 1 181 ? -11.188 -17.235 -0.358 1.00 83.62 181 ASP A CA 1
ATOM 1395 C C . ASP A 1 181 ? -10.113 -17.420 0.731 1.00 83.62 181 ASP A C 1
ATOM 1397 O O . ASP A 1 181 ? -10.396 -17.360 1.926 1.00 83.62 181 ASP A O 1
ATOM 1401 N N . GLY A 1 182 ? -8.857 -17.642 0.338 1.00 83.88 182 GLY A N 1
ATOM 1402 C CA . GLY A 1 182 ? -7.724 -17.718 1.252 1.00 83.88 182 GLY A CA 1
ATOM 1403 C C . GLY A 1 182 ? -6.511 -18.403 0.637 1.00 83.88 182 GLY A C 1
ATOM 1404 O O . GLY A 1 182 ? -6.329 -18.422 -0.583 1.00 83.88 182 GLY A O 1
ATOM 1405 N N . ILE A 1 183 ? -5.658 -18.958 1.497 1.00 83.19 183 ILE A N 1
ATOM 1406 C CA . ILE A 1 183 ? -4.424 -19.631 1.085 1.00 83.19 183 ILE A CA 1
ATOM 1407 C C . ILE A 1 183 ? -4.743 -21.084 0.743 1.00 83.19 183 ILE A C 1
ATOM 1409 O O . ILE A 1 183 ? -5.307 -21.816 1.556 1.00 83.19 183 ILE A O 1
ATOM 1413 N N . TYR A 1 184 ? -4.345 -21.512 -0.451 1.00 81.94 184 TYR A N 1
ATOM 1414 C CA . TYR A 1 184 ? -4.453 -22.901 -0.874 1.00 81.94 184 TYR A CA 1
ATOM 1415 C C . TYR A 1 184 ? -3.069 -23.503 -1.046 1.00 81.94 184 TYR A C 1
ATOM 1417 O O . TYR A 1 184 ? -2.177 -22.858 -1.593 1.00 81.94 184 TYR A O 1
ATOM 1425 N N . VAL A 1 185 ? -2.923 -24.753 -0.626 1.00 76.88 185 VAL A N 1
ATOM 1426 C CA . VAL A 1 185 ? -1.706 -25.546 -0.810 1.00 76.88 185 VAL A CA 1
ATOM 1427 C C . VAL A 1 185 ? -2.033 -26.820 -1.561 1.00 76.88 185 VAL A C 1
ATOM 1429 O O . VAL A 1 185 ? -3.150 -27.333 -1.465 1.00 76.88 185 VAL A O 1
ATOM 1432 N N . ASN A 1 186 ? -1.069 -27.313 -2.330 1.00 71.62 186 ASN A N 1
ATOM 1433 C CA . ASN A 1 186 ? -1.171 -28.615 -2.962 1.00 71.62 186 ASN A CA 1
ATOM 1434 C C . ASN A 1 186 ? -0.442 -29.630 -2.081 1.00 71.62 186 ASN A C 1
ATOM 1436 O O . ASN A 1 186 ? 0.767 -29.524 -1.901 1.00 71.62 186 ASN A O 1
ATOM 1440 N N . ILE A 1 187 ? -1.188 -30.563 -1.497 1.00 70.38 187 ILE A N 1
ATOM 1441 C CA . ILE A 1 187 ? -0.644 -31.668 -0.704 1.00 70.38 187 ILE A CA 1
ATOM 1442 C C . ILE A 1 187 ? -1.126 -32.946 -1.385 1.00 70.38 187 ILE A C 1
ATOM 1444 O O . ILE A 1 187 ? -2.333 -33.128 -1.557 1.00 70.38 187 ILE A O 1
ATOM 1448 N N . ASP A 1 188 ? -0.187 -33.786 -1.820 1.00 76.62 188 ASP A N 1
ATOM 1449 C CA . ASP A 1 188 ? -0.455 -35.058 -2.506 1.00 76.62 188 ASP A CA 1
ATOM 1450 C C . ASP A 1 188 ? -1.379 -34.923 -3.733 1.00 76.62 188 ASP A C 1
ATOM 1452 O O . ASP A 1 188 ? -2.301 -35.712 -3.947 1.00 76.62 188 ASP A O 1
ATOM 1456 N N . GLY A 1 189 ? -1.183 -33.867 -4.529 1.00 75.69 189 GLY A N 1
ATOM 1457 C CA . GLY A 1 189 ? -1.986 -33.596 -5.726 1.00 75.69 189 GLY A CA 1
ATOM 1458 C C . GLY A 1 189 ? -3.379 -33.020 -5.445 1.00 75.69 189 GLY A C 1
ATOM 1459 O O . GLY A 1 189 ? -4.152 -32.810 -6.382 1.00 75.69 189 GLY A O 1
ATOM 1460 N N . LYS A 1 190 ? -3.726 -32.741 -4.180 1.00 76.94 190 LYS A N 1
ATOM 1461 C CA . LYS A 1 190 ? -5.022 -32.177 -3.782 1.00 76.94 190 LYS A CA 1
ATOM 1462 C C . LYS A 1 190 ? -4.881 -30.738 -3.299 1.00 76.94 190 LYS A C 1
ATOM 1464 O O . LYS A 1 190 ? -4.100 -30.424 -2.402 1.00 76.94 190 LYS A O 1
ATOM 1469 N N . ARG A 1 191 ? -5.724 -29.858 -3.849 1.00 81.75 191 ARG A N 1
ATOM 1470 C CA . ARG A 1 191 ? -5.853 -28.465 -3.405 1.00 81.75 191 ARG A CA 1
ATOM 1471 C C . ARG A 1 191 ? -6.565 -28.416 -2.050 1.00 81.75 191 ARG A C 1
ATOM 1473 O O . ARG A 1 191 ? -7.755 -28.706 -1.965 1.00 81.75 191 ARG A O 1
ATOM 1480 N N . LYS A 1 192 ? -5.851 -28.010 -1.001 1.00 82.25 192 LYS A N 1
ATOM 1481 C CA . LYS A 1 192 ? -6.365 -27.864 0.368 1.00 82.25 192 LYS A CA 1
ATOM 1482 C C . LYS A 1 192 ? -6.399 -26.394 0.778 1.00 82.25 192 LYS A C 1
ATOM 1484 O O . LYS A 1 192 ? -5.426 -25.675 0.568 1.00 82.25 192 LYS A O 1
ATOM 1489 N N . TRP A 1 193 ? -7.507 -25.956 1.374 1.00 84.25 193 TRP A N 1
ATOM 1490 C CA . TRP A 1 193 ? -7.657 -24.606 1.925 1.00 84.25 193 TRP A CA 1
ATOM 1491 C C . TRP A 1 193 ? -7.119 -24.532 3.361 1.00 84.25 193 TRP A C 1
ATOM 1493 O O . TRP A 1 193 ? -7.557 -25.283 4.239 1.00 84.25 193 TRP A O 1
ATOM 1503 N N . LEU A 1 194 ? -6.173 -23.626 3.607 1.00 84.00 194 LEU A N 1
ATOM 1504 C CA . LEU A 1 194 ? -5.602 -23.370 4.927 1.00 84.00 194 LEU A CA 1
ATOM 1505 C C . LEU A 1 194 ? -6.407 -22.286 5.648 1.00 84.00 194 LEU A C 1
ATOM 1507 O O . LEU A 1 194 ? -6.284 -21.103 5.343 1.00 84.00 194 LEU A O 1
ATOM 1511 N N . HIS A 1 195 ? -7.219 -22.698 6.622 1.00 86.62 195 HIS A N 1
ATOM 1512 C CA . HIS A 1 195 ? -8.055 -21.785 7.412 1.00 86.62 195 HIS A CA 1
ATOM 1513 C C . HIS A 1 195 ? -7.262 -21.068 8.511 1.00 86.62 195 HIS A C 1
ATOM 1515 O O . HIS A 1 195 ? -7.571 -19.941 8.883 1.00 86.62 195 HIS A O 1
ATOM 1521 N N . LYS A 1 196 ? -6.246 -21.746 9.051 1.00 89.31 196 LYS A N 1
ATOM 1522 C CA . LYS A 1 196 ? -5.334 -21.244 10.074 1.00 89.31 196 LYS A CA 1
ATOM 1523 C C . LYS A 1 196 ? -3.950 -21.797 9.779 1.00 89.31 196 LYS A C 1
ATOM 1525 O O . LYS A 1 196 ? -3.828 -22.958 9.393 1.00 89.31 196 LYS A O 1
ATOM 1530 N N . ILE A 1 197 ? -2.941 -20.960 9.960 1.00 86.88 197 ILE A N 1
ATOM 1531 C CA . ILE A 1 197 ? -1.541 -21.336 9.832 1.00 86.88 197 ILE A CA 1
ATOM 1532 C C . ILE A 1 197 ? -0.750 -20.623 10.926 1.00 86.88 197 ILE A C 1
ATOM 1534 O O . ILE A 1 197 ? -0.964 -19.439 11.188 1.00 86.88 197 ILE A O 1
ATOM 1538 N N . THR A 1 198 ? 0.106 -21.361 11.615 1.00 89.12 198 THR A N 1
ATOM 1539 C CA . THR A 1 198 ? 1.071 -20.818 12.578 1.00 89.12 198 THR A CA 1
ATOM 1540 C C . THR A 1 198 ? 2.337 -20.358 11.856 1.00 89.12 198 THR A C 1
ATOM 1542 O O . THR A 1 198 ? 2.596 -20.781 10.730 1.00 89.12 198 THR A O 1
ATOM 1545 N N . LEU A 1 199 ? 3.161 -19.523 12.500 1.00 86.50 199 LEU A N 1
ATOM 1546 C CA . LEU A 1 199 ? 4.440 -19.090 11.922 1.00 86.50 199 LEU A CA 1
ATOM 1547 C C . LEU A 1 199 ? 5.327 -20.289 11.545 1.00 86.50 199 LEU A C 1
ATOM 1549 O O . LEU A 1 199 ? 5.825 -20.352 10.427 1.00 86.50 199 LEU A O 1
ATOM 1553 N N . ARG A 1 200 ? 5.423 -21.294 12.423 1.00 86.19 200 ARG A N 1
ATOM 1554 C CA . ARG A 1 200 ? 6.193 -22.520 12.166 1.00 86.19 200 ARG A CA 1
ATOM 1555 C C . ARG A 1 200 ? 5.677 -23.314 10.961 1.00 86.19 200 ARG A C 1
ATOM 1557 O O . ARG A 1 200 ? 6.465 -23.830 10.174 1.00 86.19 200 ARG A O 1
ATOM 1564 N N . GLU A 1 201 ? 4.361 -23.442 10.813 1.00 85.94 201 GLU A N 1
ATOM 1565 C CA . GLU A 1 201 ? 3.767 -24.107 9.644 1.00 85.94 201 GLU A CA 1
ATOM 1566 C C . GLU A 1 201 ? 3.990 -23.298 8.363 1.00 85.94 201 GLU A C 1
ATOM 1568 O O . GLU A 1 201 ? 4.214 -23.884 7.305 1.00 85.94 201 GLU A O 1
ATOM 1573 N N . LEU A 1 202 ? 3.968 -21.967 8.457 1.00 84.88 202 LEU A N 1
ATOM 1574 C CA . LEU A 1 202 ? 4.247 -21.070 7.340 1.00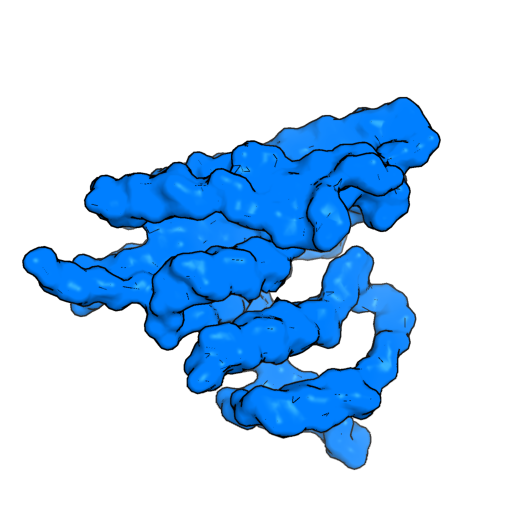 84.88 202 LEU A CA 1
ATOM 1575 C C . LEU A 1 202 ? 5.718 -21.125 6.909 1.00 84.88 202 LEU A C 1
ATOM 1577 O O . LEU A 1 202 ? 5.983 -21.152 5.711 1.00 84.88 202 LEU A O 1
ATOM 1581 N N . ASP A 1 203 ? 6.657 -21.190 7.856 1.00 84.56 203 ASP A N 1
ATOM 1582 C CA . ASP A 1 203 ? 8.086 -21.397 7.588 1.00 84.56 203 ASP A CA 1
ATOM 1583 C C . ASP A 1 203 ? 8.316 -22.676 6.780 1.00 84.56 203 ASP A C 1
ATOM 1585 O O . ASP A 1 203 ? 8.991 -22.650 5.750 1.00 84.56 203 ASP A O 1
ATOM 1589 N N . ASN A 1 204 ? 7.696 -23.775 7.216 1.00 81.81 204 ASN A N 1
ATOM 1590 C CA . ASN A 1 204 ? 7.746 -25.041 6.495 1.00 81.81 204 ASN A CA 1
ATOM 1591 C C . ASN A 1 204 ? 7.096 -24.914 5.115 1.00 81.81 204 ASN A C 1
ATOM 1593 O O . ASN A 1 204 ? 7.645 -25.380 4.130 1.00 81.81 204 ASN A O 1
ATOM 1597 N N . LEU A 1 205 ? 5.931 -24.275 5.009 1.00 79.06 205 LEU A N 1
ATOM 1598 C CA . LEU A 1 205 ? 5.251 -24.141 3.724 1.00 79.06 205 LEU A CA 1
ATOM 1599 C C . LEU A 1 205 ? 6.104 -23.379 2.702 1.00 79.06 205 LEU A C 1
ATOM 1601 O O . LEU A 1 205 ? 6.222 -23.814 1.560 1.00 79.06 205 LEU A O 1
ATOM 1605 N N . ILE A 1 206 ? 6.702 -22.259 3.109 1.00 77.44 206 ILE A N 1
ATOM 1606 C CA . ILE A 1 206 ? 7.524 -21.426 2.226 1.00 77.44 206 ILE A CA 1
ATOM 1607 C C . ILE A 1 206 ? 8.772 -22.184 1.760 1.00 77.44 206 ILE A C 1
ATOM 1609 O O . ILE A 1 206 ? 9.174 -22.000 0.615 1.00 77.44 206 ILE A O 1
ATOM 1613 N N . SER A 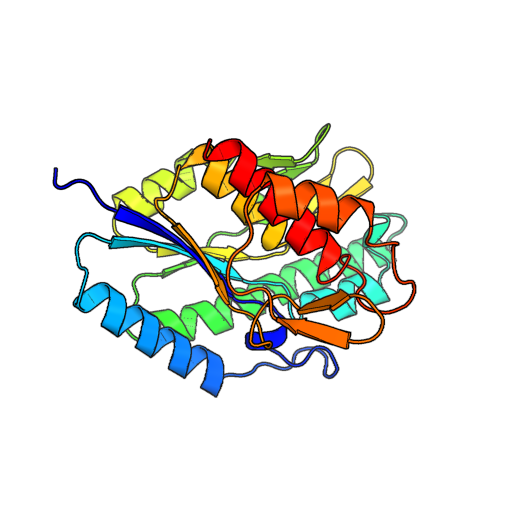1 207 ? 9.362 -23.057 2.587 1.00 72.44 207 SER A N 1
ATOM 1614 C CA . SER A 1 207 ? 10.521 -23.855 2.166 1.00 72.44 207 SER A CA 1
ATOM 1615 C C . SER A 1 207 ? 10.187 -24.927 1.120 1.00 72.44 207 SER A C 1
ATOM 1617 O O . SER A 1 207 ? 11.073 -25.301 0.357 1.00 72.44 207 SER A O 1
ATOM 1619 N N . TYR A 1 208 ? 8.930 -25.384 1.040 1.00 68.00 208 TYR A N 1
ATOM 1620 C CA . TYR A 1 208 ? 8.463 -26.350 0.032 1.00 68.00 208 TYR A CA 1
ATOM 1621 C C . TYR A 1 208 ? 7.883 -25.712 -1.240 1.00 68.00 208 TYR A C 1
ATOM 1623 O O . TYR A 1 208 ? 7.690 -26.404 -2.239 1.00 68.00 208 TYR A O 1
ATOM 1631 N N . MET A 1 209 ? 7.557 -24.417 -1.224 1.00 65.38 209 MET A N 1
ATOM 1632 C CA . MET A 1 209 ? 7.028 -23.722 -2.398 1.00 65.38 209 MET A CA 1
ATOM 1633 C C . MET A 1 209 ? 8.182 -23.271 -3.301 1.00 65.38 209 MET A C 1
ATOM 1635 O O . MET A 1 209 ? 8.744 -22.194 -3.108 1.00 65.38 209 MET A O 1
ATOM 1639 N N . GLU A 1 210 ? 8.526 -24.081 -4.305 1.00 53.41 210 GLU A N 1
ATOM 1640 C CA . GLU A 1 210 ? 9.422 -23.648 -5.383 1.00 53.41 210 GLU A CA 1
ATOM 1641 C C . GLU A 1 210 ? 8.859 -22.395 -6.096 1.00 53.41 210 GLU A C 1
ATOM 1643 O O . GLU A 1 210 ? 7.635 -22.237 -6.209 1.00 53.41 210 GLU A O 1
ATOM 1648 N N . PRO A 1 211 ? 9.717 -21.483 -6.594 1.00 50.06 211 PRO A N 1
ATOM 1649 C CA . PRO A 1 211 ? 9.263 -20.352 -7.389 1.00 50.06 211 PRO A CA 1
ATOM 1650 C C . PRO A 1 211 ? 8.649 -20.862 -8.698 1.00 50.06 211 PRO A C 1
ATOM 1652 O O . PRO A 1 211 ? 9.354 -21.301 -9.599 1.00 50.06 211 PRO A O 1
ATOM 1655 N N . ILE A 1 212 ? 7.323 -20.798 -8.818 1.00 44.59 212 ILE A N 1
ATOM 1656 C CA . ILE A 1 212 ? 6.640 -21.097 -10.080 1.00 44.59 212 ILE A CA 1
ATOM 1657 C C . ILE A 1 212 ? 6.927 -19.941 -11.048 1.00 44.59 212 ILE A C 1
ATOM 1659 O O . ILE A 1 212 ? 6.430 -18.826 -10.861 1.00 44.59 212 ILE A O 1
ATOM 1663 N N . GLU A 1 213 ? 7.732 -20.198 -12.079 1.00 34.41 213 GLU A N 1
ATOM 1664 C CA . GLU A 1 213 ? 7.919 -19.271 -13.194 1.00 34.41 213 GLU A CA 1
ATOM 1665 C C . GLU A 1 213 ? 6.580 -19.017 -13.908 1.00 34.41 213 GLU A C 1
ATOM 1667 O O . GLU A 1 213 ? 5.855 -19.945 -14.266 1.00 34.41 213 GLU A O 1
ATOM 1672 N N . GLY A 1 214 ? 6.255 -17.744 -14.159 1.00 36.16 214 GLY A N 1
ATOM 1673 C CA . GLY A 1 214 ? 5.330 -17.385 -15.241 1.00 36.16 214 GLY A CA 1
ATOM 1674 C C . GLY A 1 214 ? 4.079 -16.584 -14.882 1.00 36.16 214 GLY A C 1
ATOM 1675 O O . GLY A 1 214 ? 3.447 -16.066 -15.799 1.00 36.16 214 GLY A O 1
ATOM 1676 N N . TYR A 1 215 ? 3.722 -16.387 -13.608 1.00 36.25 215 TYR A N 1
ATOM 1677 C CA . TYR A 1 215 ? 2.577 -15.532 -13.265 1.00 36.25 215 TYR A CA 1
ATOM 1678 C C . TYR A 1 215 ? 2.830 -14.680 -12.016 1.00 36.25 215 TYR A C 1
ATOM 1680 O O . TYR A 1 215 ? 2.943 -15.183 -10.905 1.00 36.25 215 TYR A O 1
ATOM 1688 N N . ASP A 1 216 ? 2.814 -13.363 -12.228 1.00 43.41 216 ASP A N 1
ATOM 1689 C CA . ASP A 1 216 ? 2.912 -12.271 -11.250 1.00 43.41 216 ASP A CA 1
ATOM 1690 C C . ASP A 1 216 ? 4.334 -11.727 -11.011 1.00 43.41 216 ASP A C 1
ATOM 1692 O O . ASP A 1 216 ? 5.120 -12.211 -10.201 1.00 43.41 216 ASP A O 1
ATOM 1696 N N . VAL A 1 217 ? 4.617 -10.613 -11.690 1.00 39.50 217 VAL A N 1
ATOM 1697 C CA . VAL A 1 217 ? 5.849 -9.804 -11.624 1.00 39.50 217 VAL A CA 1
ATOM 1698 C C . VAL A 1 217 ? 6.137 -9.190 -10.237 1.00 39.50 217 VAL A C 1
ATOM 1700 O O . VAL A 1 217 ? 7.077 -8.421 -10.100 1.00 39.50 217 VAL A O 1
ATOM 1703 N N . THR A 1 218 ? 5.362 -9.523 -9.198 1.00 43.34 218 THR A N 1
ATOM 1704 C CA . THR A 1 218 ? 5.602 -9.145 -7.789 1.00 43.34 218 THR A CA 1
ATOM 1705 C C . THR A 1 218 ? 5.804 -10.354 -6.866 1.00 43.34 218 THR A C 1
ATOM 1707 O O . THR A 1 218 ? 5.674 -10.219 -5.654 1.00 43.34 218 THR A O 1
ATOM 1710 N N . GLY A 1 219 ? 6.012 -11.559 -7.411 1.00 54.41 219 GLY A N 1
ATOM 1711 C CA . GLY A 1 219 ? 6.130 -12.797 -6.626 1.00 54.41 219 GLY A CA 1
ATOM 1712 C C . GLY A 1 219 ? 4.804 -13.326 -6.052 1.00 54.41 219 GLY A C 1
ATOM 1713 O O . GLY A 1 219 ? 4.800 -14.215 -5.201 1.00 54.41 219 GLY A O 1
ATOM 1714 N N . GLY A 1 220 ? 3.664 -12.794 -6.507 1.00 72.12 220 GLY A N 1
ATOM 1715 C CA . GLY A 1 220 ? 2.332 -13.376 -6.316 1.00 72.12 220 GLY A CA 1
ATOM 1716 C C . GLY A 1 220 ? 1.930 -13.702 -4.873 1.00 72.12 220 GLY A C 1
ATOM 1717 O O . GLY A 1 220 ? 1.947 -12.853 -3.974 1.00 72.12 220 GLY A O 1
ATOM 1718 N N . MET A 1 221 ? 1.455 -14.933 -4.661 1.00 78.25 221 MET A N 1
ATOM 1719 C CA . MET A 1 221 ? 1.076 -15.420 -3.331 1.00 78.25 221 MET A CA 1
ATOM 1720 C C . MET A 1 221 ? 2.305 -15.735 -2.475 1.00 78.25 221 MET A C 1
ATOM 1722 O O . MET A 1 221 ? 2.291 -15.415 -1.293 1.00 78.25 221 MET A O 1
ATOM 1726 N N . LEU A 1 222 ? 3.378 -16.272 -3.064 1.00 78.06 222 LEU A N 1
ATOM 1727 C CA . LEU A 1 222 ? 4.600 -16.636 -2.342 1.00 78.06 222 LEU A CA 1
ATOM 1728 C C . LEU A 1 222 ? 5.259 -15.421 -1.676 1.00 78.06 222 LEU A C 1
ATOM 1730 O O . LEU A 1 222 ? 5.535 -15.446 -0.481 1.00 78.06 222 LEU A O 1
ATOM 1734 N N . TYR A 1 223 ? 5.435 -14.324 -2.413 1.00 81.81 223 TYR A N 1
ATOM 1735 C CA . TYR A 1 223 ? 5.978 -13.083 -1.860 1.00 81.81 223 TYR A CA 1
ATOM 1736 C C . TYR A 1 223 ? 5.067 -12.494 -0.777 1.00 81.81 223 TYR A C 1
ATOM 1738 O O . TYR A 1 223 ? 5.528 -12.018 0.251 1.00 81.81 223 TYR A O 1
ATOM 1746 N N . LYS A 1 224 ? 3.747 -12.578 -0.941 1.00 84.06 224 LYS A N 1
ATOM 1747 C CA . LYS A 1 224 ? 2.816 -12.142 0.107 1.00 84.06 224 LYS A CA 1
ATOM 1748 C C . LYS A 1 224 ? 2.922 -12.997 1.365 1.00 84.06 224 LYS A C 1
ATOM 1750 O O . LYS A 1 224 ? 2.925 -12.444 2.457 1.00 84.06 224 LYS A O 1
ATOM 1755 N N . LEU A 1 225 ? 3.059 -14.313 1.220 1.00 85.44 225 LEU A N 1
ATOM 1756 C CA . LEU A 1 225 ? 3.318 -15.218 2.338 1.00 85.44 225 LEU A CA 1
ATOM 1757 C C . LEU A 1 225 ? 4.660 -14.915 3.008 1.00 85.44 225 LEU A C 1
ATOM 1759 O O . LEU A 1 225 ? 4.724 -14.943 4.232 1.00 85.44 225 LEU A O 1
ATOM 1763 N N . SER A 1 226 ? 5.700 -14.547 2.250 1.00 86.00 226 SER A N 1
ATOM 1764 C CA . SER A 1 226 ? 6.973 -14.121 2.842 1.00 86.00 226 SER A CA 1
ATOM 1765 C C . SER A 1 226 ? 6.830 -12.818 3.634 1.00 86.00 226 SER A C 1
ATOM 1767 O O . SER A 1 226 ? 7.350 -12.732 4.739 1.00 86.00 226 SER A O 1
ATOM 1769 N N . GLN A 1 227 ? 6.048 -11.843 3.159 1.00 88.62 227 GLN A N 1
ATOM 1770 C CA . GLN A 1 227 ? 5.747 -10.634 3.940 1.00 88.62 227 GLN A CA 1
ATOM 1771 C C . GLN A 1 227 ? 4.889 -10.938 5.182 1.00 88.62 227 GLN A C 1
ATOM 1773 O O . GLN A 1 227 ? 5.141 -10.391 6.251 1.00 88.62 227 GLN A O 1
ATOM 1778 N N . VAL A 1 228 ? 3.905 -11.841 5.081 1.00 88.06 228 VAL A N 1
ATOM 1779 C CA . VAL A 1 228 ? 3.106 -12.302 6.235 1.00 88.06 228 VAL A CA 1
ATOM 1780 C C . VAL A 1 228 ? 3.980 -13.011 7.266 1.00 88.06 228 VAL A C 1
ATOM 1782 O O . VAL A 1 228 ? 3.808 -12.806 8.462 1.00 88.06 228 VAL A O 1
ATOM 1785 N N . ARG A 1 229 ? 4.951 -13.807 6.824 1.00 88.88 229 ARG A N 1
ATOM 1786 C CA . ARG A 1 229 ? 5.935 -14.435 7.706 1.00 88.88 229 ARG A CA 1
ATOM 1787 C C . ARG A 1 229 ? 6.742 -13.386 8.473 1.00 88.88 229 ARG A C 1
ATOM 1789 O O . ARG A 1 229 ? 6.875 -13.507 9.686 1.00 88.88 229 ARG A O 1
ATOM 1796 N N . GLU A 1 230 ? 7.237 -12.348 7.799 1.00 88.81 230 GLU A N 1
ATOM 1797 C CA . GLU A 1 230 ? 7.946 -11.254 8.477 1.00 88.81 230 GLU A CA 1
ATOM 1798 C C . GLU A 1 230 ? 7.031 -10.483 9.444 1.00 88.81 230 GLU A C 1
ATOM 1800 O O . GLU A 1 230 ? 7.462 -10.148 10.543 1.00 88.81 230 GLU A O 1
ATOM 1805 N N . LEU A 1 231 ? 5.751 -10.282 9.101 1.00 87.31 231 LEU A N 1
ATOM 1806 C CA . LEU A 1 231 ? 4.754 -9.719 10.022 1.00 87.31 231 LEU A CA 1
ATOM 1807 C C . LEU A 1 231 ? 4.589 -10.553 11.292 1.00 87.31 231 LEU A C 1
ATOM 1809 O O . LEU A 1 231 ? 4.573 -9.999 12.385 1.00 87.31 231 LEU A O 1
ATOM 1813 N N . LEU A 1 232 ? 4.459 -11.871 11.159 1.00 86.12 232 LEU A N 1
ATOM 1814 C CA . LEU A 1 232 ? 4.241 -12.756 12.302 1.00 86.12 232 LEU A CA 1
ATOM 1815 C C . LEU A 1 232 ? 5.445 -12.773 13.253 1.00 86.12 232 LEU A C 1
ATOM 1817 O O . LEU A 1 232 ? 5.240 -12.761 14.460 1.00 86.12 232 LEU A O 1
ATOM 1821 N N . LYS A 1 233 ? 6.678 -12.697 12.733 1.00 86.00 233 LYS A N 1
ATOM 1822 C CA . LYS A 1 233 ? 7.903 -12.593 13.554 1.00 86.00 233 LYS A CA 1
ATOM 1823 C C . LYS A 1 233 ? 7.976 -11.323 14.405 1.00 86.00 233 LYS A C 1
ATOM 1825 O O . LYS A 1 233 ? 8.690 -11.294 15.396 1.00 86.00 233 LYS A O 1
ATOM 1830 N N . ILE A 1 234 ? 7.293 -10.256 13.993 1.00 81.69 234 ILE A N 1
ATOM 1831 C CA . ILE A 1 234 ? 7.234 -8.985 14.731 1.00 81.69 234 ILE A CA 1
ATOM 1832 C C . ILE A 1 234 ? 6.229 -9.066 15.895 1.00 81.69 234 ILE A C 1
ATOM 1834 O O . ILE A 1 234 ? 6.302 -8.265 16.829 1.00 81.69 234 ILE A O 1
ATOM 1838 N N . CYS A 1 235 ? 5.262 -9.983 15.806 1.00 67.50 235 CYS A N 1
ATOM 1839 C CA . CYS A 1 235 ? 4.145 -10.113 16.739 1.00 67.50 235 CYS A CA 1
ATOM 1840 C C . CYS A 1 235 ? 4.335 -11.203 17.809 1.00 67.50 235 CYS A C 1
ATOM 1842 O O . CYS A 1 235 ? 3.495 -11.271 18.708 1.00 67.50 235 CYS A O 1
ATOM 1844 N N . GLU A 1 236 ? 5.377 -12.037 17.707 1.00 57.59 236 GLU A N 1
ATOM 1845 C CA . GLU A 1 236 ? 5.857 -12.909 18.798 1.00 57.59 236 GLU A CA 1
ATOM 1846 C C . GLU A 1 236 ? 6.637 -12.109 19.852 1.00 57.59 236 GLU A C 1
ATOM 1848 O O . GLU A 1 236 ? 6.441 -12.400 21.055 1.00 57.59 236 GLU A O 1
#

Foldseek 3Di:
DPQQFEEEEEAELVQQAPLVDAPGGPLVSLLVVLLVVVVVCVVVVSYAYAYEYELHSQQPVLCVVLVCQQADDDPSVVVSQVSNLVSSVVSLVSSVVSNVVSVAQADEDRVQVQWAADVHIDGNCLVVCVVCVVVVHHYYYYWGWHQHPVRRIHTDGSLNVVLVVCLRVVHPYYHYDDPDPADWDQDPNDTDHDPDDDLVRLVVRLVPDDQDPDDDPCSPVSNSSVSVSSSNVSND

Nearest PDB structures (foldseek):
  7lnv-assembly2_A-2  TM=9.396E-01  e=1.908E-17  Methanomethylophilus alvi
  7lnx-assembly1_B  TM=9.077E-01  e=2.719E-17  Methanomethylophilus alvi
  7lnw-assembly1_A  TM=8.659E-01  e=7.870E-18  Methanomethylophilus alvi
  7lnv-assembly1_C  TM=8.700E-01  e=1.420E-17  Methanomethylophilus alvi
  8u0l-assembly1_B  TM=9.027E-01  e=2.559E-14  Thermococcus paralvinellae

pLDDT: mean 90.57, std 13.35, range [34.41, 98.88]

Mean predicted aligned error: 5.21 Å